Protein AF-A0A845YX43-F1 (afdb_monomer_lite)

Foldseek 3Di:
DLLDFFQVVLLVVLVVLLVVLCVQFVVLNVLSVLLSVLLSVQSVLLCVLQPDRGLVVLQVPAAEPVSLVLLQLSLCLCLLAPQWSSVQSLLVSCVRGDPVCNVVNLVSSLSSLLSSLSSNPGHHDNDPDHRPDDPVSVVSSCVSSVVRNVSSVVGPVCPDPVNNVSSVVSNVSSNVCNVPPSVPDNDDDDCPCVDPVNVVVVVVVVVVVVVVVVVVVVVVPD

pLDDT: mean 89.41, std 7.83, range [50.53, 97.44]

Secondary structure (DSSP, 8-state):
-TT--BHHHHHHHHHHHHHHHHHH-GGGHHHHHHHHHHHHHHHHHHHHHSS-SBHHHHTTSPEEHHHHHHHHHHHHHHHT-TTSHHHHHHHHHHHT--HHHHHHHHHHHHHHHHHHHHHHTS-EE--SS-----HHHHHHHHHHHHHHHHHHGGGGGG--HHHHHHHHHHHHHHHHHIIIIITT-------GGGSHHHHHHHHHHHHHHHHHHHHHHHHT--

Sequence (222 aa):
AVFEKDTKRMLAFHTISQLGFVLAAPVVAGFYALTHGLVKSALFLIAGVLPSRNFKELHHKPIDNQIWVALVIASFSISGFPLLSGFGAKVLTSKNLLPWQVIGMNIAAVGTAISFAKFIFLPHQKNEKKIKVKLGFWWAIAVLLGGLIVANAFYYEAYTLNNIIKPLVSIAIGWLAYLLIFQKLAIKFPRVVEEFDHLIGFMSFMLILLFWIVWTQSDFST

Radius of gyration: 19.46 Å; chains: 1; bounding box: 62×37×42 Å

Structure (mmCIF, N/CA/C/O backbone):
data_AF-A0A845YX43-F1
#
_entry.id   AF-A0A845YX43-F1
#
loop_
_atom_site.group_PDB
_atom_site.id
_atom_site.type_symbol
_atom_site.label_atom_id
_atom_site.label_alt_id
_atom_site.label_comp_id
_atom_site.label_asym_id
_atom_site.label_entity_id
_atom_site.label_seq_id
_atom_site.pdbx_PDB_ins_code
_atom_site.Cartn_x
_atom_site.Cartn_y
_atom_site.Cartn_z
_atom_site.occupancy
_atom_site.B_iso_or_equiv
_atom_site.auth_seq_id
_atom_site.auth_comp_id
_atom_site.auth_asym_id
_atom_site.auth_atom_id
_atom_site.pdbx_PDB_model_num
ATOM 1 N N . ALA A 1 1 ? 7.409 0.069 7.778 1.00 85.25 1 ALA A N 1
ATOM 2 C CA . ALA A 1 1 ? 5.947 -0.169 7.673 1.00 85.25 1 ALA A CA 1
ATOM 3 C C . ALA A 1 1 ? 5.473 -1.430 8.409 1.00 85.25 1 ALA A C 1
ATOM 5 O O . ALA A 1 1 ? 4.579 -1.324 9.237 1.00 85.25 1 ALA A O 1
ATOM 6 N N . VAL A 1 2 ? 6.059 -2.611 8.164 1.00 90.94 2 VAL A N 1
ATOM 7 C CA . VAL A 1 2 ? 5.597 -3.889 8.756 1.00 90.94 2 VAL A CA 1
ATOM 8 C C . VAL A 1 2 ? 5.526 -3.876 10.290 1.00 90.94 2 VAL A C 1
ATOM 10 O O . VAL A 1 2 ? 4.587 -4.417 10.861 1.00 90.94 2 VAL A O 1
ATOM 13 N N . PHE A 1 3 ? 6.447 -3.201 10.974 1.00 90.81 3 PHE A N 1
ATOM 14 C CA . PHE A 1 3 ? 6.447 -3.097 12.442 1.00 90.81 3 PHE A CA 1
ATOM 15 C C . PHE A 1 3 ? 5.658 -1.900 12.989 1.00 90.81 3 PHE A C 1
ATOM 17 O O . PHE A 1 3 ? 5.568 -1.709 14.199 1.00 90.81 3 PHE A O 1
ATOM 24 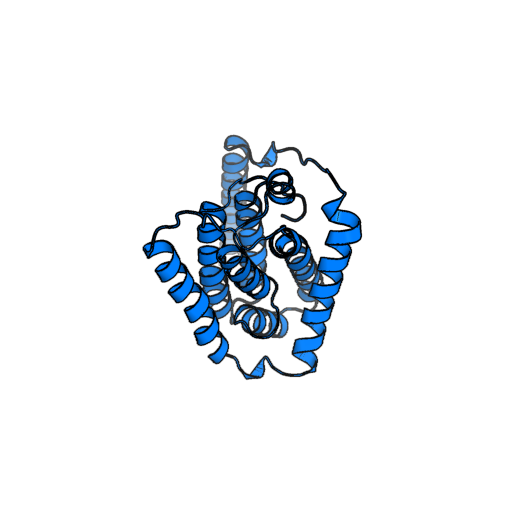N N . GLU A 1 4 ? 5.075 -1.088 12.107 1.00 92.19 4 GLU A N 1
ATOM 25 C CA . GLU A 1 4 ? 4.414 0.150 12.500 1.00 92.19 4 GLU A CA 1
ATOM 26 C C . GLU A 1 4 ? 3.078 -0.124 13.197 1.00 92.19 4 GLU A C 1
ATOM 28 O O . GLU A 1 4 ? 2.303 -0.977 12.755 1.00 92.19 4 GLU A O 1
ATOM 33 N N . LYS A 1 5 ? 2.810 0.587 14.295 1.00 91.31 5 LYS A N 1
ATOM 34 C CA . LYS A 1 5 ? 1.619 0.363 15.134 1.00 91.31 5 LYS A CA 1
ATOM 35 C C . LYS A 1 5 ? 0.549 1.434 14.926 1.00 91.31 5 LYS A C 1
ATOM 37 O O . LYS A 1 5 ? -0.614 1.167 15.217 1.00 91.31 5 LYS A O 1
ATOM 42 N N . ASP A 1 6 ? 0.917 2.600 14.393 1.00 94.38 6 ASP A N 1
ATOM 43 C CA . ASP A 1 6 ? -0.037 3.632 13.976 1.00 94.38 6 ASP A CA 1
ATOM 44 C C . ASP A 1 6 ? -0.474 3.416 12.517 1.00 94.38 6 ASP A C 1
ATOM 46 O O . ASP A 1 6 ? 0.349 3.296 11.610 1.00 94.38 6 ASP A O 1
ATOM 50 N N . THR A 1 7 ? -1.782 3.383 12.288 1.00 95.56 7 THR A N 1
ATOM 51 C CA . THR A 1 7 ? -2.423 3.199 10.978 1.00 95.56 7 THR A CA 1
ATOM 52 C C . THR A 1 7 ? -1.950 4.221 9.947 1.00 95.56 7 THR A C 1
ATOM 54 O O . THR A 1 7 ? -1.463 3.843 8.883 1.00 95.56 7 THR A O 1
ATOM 57 N N . LYS A 1 8 ? -2.030 5.520 10.253 1.00 94.94 8 LYS A N 1
ATOM 58 C CA . LYS A 1 8 ? -1.652 6.599 9.329 1.00 94.94 8 LYS A CA 1
ATOM 59 C C . LYS A 1 8 ? -0.143 6.643 9.108 1.00 94.94 8 LYS A C 1
ATOM 61 O O . LYS A 1 8 ? 0.296 6.898 7.990 1.00 94.94 8 LYS A O 1
ATOM 66 N N . ARG A 1 9 ? 0.657 6.343 10.133 1.00 93.12 9 ARG A N 1
ATOM 67 C CA . ARG A 1 9 ? 2.118 6.268 10.008 1.00 93.12 9 ARG A CA 1
ATOM 68 C C . ARG A 1 9 ? 2.543 5.082 9.148 1.00 93.12 9 ARG A C 1
ATOM 70 O O . ARG A 1 9 ? 3.398 5.225 8.279 1.00 93.12 9 ARG A O 1
ATOM 77 N N . MET A 1 10 ? 1.886 3.932 9.304 1.00 95.12 10 MET A N 1
ATOM 78 C CA . MET A 1 10 ? 2.097 2.777 8.431 1.00 95.12 10 MET A CA 1
ATOM 79 C C . MET A 1 10 ? 1.773 3.130 6.976 1.00 95.12 10 MET A C 1
ATOM 81 O O . MET A 1 10 ? 2.536 2.779 6.074 1.00 95.12 10 MET A O 1
ATOM 85 N N . LEU A 1 11 ? 0.665 3.845 6.748 1.00 94.81 11 LEU A N 1
ATOM 86 C CA . LEU A 1 11 ? 0.298 4.334 5.424 1.00 94.81 11 LEU A CA 1
ATOM 87 C C . LEU A 1 11 ? 1.346 5.306 4.867 1.00 94.81 11 LEU A C 1
ATOM 89 O O . LEU A 1 11 ? 1.723 5.145 3.709 1.00 94.81 11 LEU A O 1
ATOM 93 N N . ALA A 1 12 ? 1.860 6.245 5.660 1.00 92.31 12 ALA A N 1
ATOM 94 C CA . ALA A 1 12 ? 2.905 7.171 5.224 1.00 92.31 12 ALA A CA 1
ATOM 95 C C . ALA A 1 12 ? 4.194 6.435 4.820 1.00 92.31 12 ALA A C 1
ATOM 97 O O . ALA A 1 12 ? 4.696 6.635 3.717 1.00 92.31 12 ALA A O 1
ATOM 98 N N . PHE A 1 13 ? 4.667 5.489 5.640 1.00 91.56 13 PHE A N 1
ATOM 99 C CA . PHE A 1 13 ? 5.839 4.674 5.300 1.00 91.56 13 PHE A CA 1
ATOM 100 C C . PHE A 1 13 ? 5.649 3.849 4.031 1.00 91.56 13 PHE A C 1
ATOM 102 O O . PHE A 1 13 ? 6.599 3.636 3.280 1.00 91.56 13 PHE A O 1
ATOM 109 N N . HIS A 1 14 ? 4.429 3.377 3.770 1.00 91.19 14 HIS A N 1
ATOM 110 C CA . HIS A 1 14 ? 4.163 2.662 2.527 1.00 91.19 14 HIS A CA 1
ATOM 111 C C . HIS A 1 14 ? 4.311 3.553 1.301 1.00 91.19 14 HIS A C 1
ATOM 113 O O . HIS A 1 14 ? 4.733 3.049 0.276 1.00 91.19 14 HIS A O 1
ATOM 119 N N . THR A 1 15 ? 4.040 4.854 1.385 1.00 88.62 15 THR A N 1
ATOM 120 C CA . THR A 1 15 ? 4.256 5.761 0.247 1.00 88.62 15 THR A CA 1
ATOM 121 C C . THR A 1 15 ? 5.717 5.761 -0.215 1.00 88.62 15 THR A C 1
ATOM 123 O O . THR A 1 15 ? 5.964 5.746 -1.416 1.00 88.62 15 THR A O 1
ATOM 126 N N . ILE A 1 16 ? 6.682 5.663 0.708 1.00 88.44 16 ILE A N 1
ATOM 127 C CA . ILE A 1 16 ? 8.117 5.581 0.374 1.00 88.44 16 ILE A CA 1
ATOM 128 C C . ILE A 1 16 ? 8.410 4.323 -0.457 1.00 88.44 16 ILE A C 1
ATOM 130 O O . ILE A 1 16 ? 9.042 4.401 -1.507 1.00 88.44 16 ILE A O 1
ATOM 134 N N . SER A 1 17 ? 7.888 3.164 -0.041 1.00 88.88 17 SER A N 1
ATOM 135 C CA . SER A 1 17 ? 8.051 1.918 -0.804 1.00 88.88 17 SER A CA 1
ATOM 136 C C . SER A 1 17 ? 7.436 2.009 -2.202 1.00 88.88 17 SER A C 1
ATOM 138 O O . SER A 1 17 ? 7.968 1.421 -3.136 1.00 88.88 17 SER A O 1
ATOM 140 N N . GLN A 1 18 ? 6.320 2.723 -2.343 1.00 91.06 18 GLN A N 1
ATOM 141 C CA . GLN A 1 18 ? 5.565 2.845 -3.592 1.00 91.06 18 GLN A CA 1
ATOM 142 C C . GLN A 1 18 ? 6.247 3.809 -4.572 1.00 91.06 18 GLN A C 1
ATOM 144 O O . GLN A 1 18 ? 6.267 3.542 -5.769 1.00 91.06 18 GLN A O 1
ATOM 149 N N . LEU A 1 19 ? 6.902 4.859 -4.064 1.00 91.38 19 LEU A N 1
ATOM 150 C CA . LEU A 1 19 ? 7.825 5.674 -4.857 1.00 91.38 19 LEU A CA 1
ATOM 151 C C . LEU A 1 19 ? 9.000 4.842 -5.387 1.00 91.38 19 LEU A C 1
ATOM 153 O O . LEU A 1 19 ? 9.405 5.038 -6.525 1.00 91.38 19 LEU A O 1
ATOM 157 N N . GLY A 1 20 ? 9.483 3.855 -4.625 1.00 91.31 20 GLY A N 1
ATOM 158 C CA . GLY A 1 20 ? 10.481 2.897 -5.112 1.00 91.31 20 GLY A CA 1
ATOM 159 C C . GLY A 1 20 ? 10.045 2.163 -6.388 1.00 91.31 20 GLY A C 1
ATOM 160 O O . GLY A 1 20 ? 10.827 2.069 -7.330 1.00 91.31 20 GLY A O 1
ATOM 161 N N . PHE A 1 21 ? 8.788 1.711 -6.466 1.00 90.88 21 PHE A N 1
ATOM 162 C CA . PHE A 1 21 ? 8.242 1.078 -7.678 1.00 90.88 21 PHE A CA 1
ATOM 163 C C . PHE A 1 21 ? 8.144 2.053 -8.861 1.00 90.88 21 PHE A C 1
ATOM 165 O O . PHE A 1 21 ? 8.448 1.673 -9.990 1.00 90.88 21 PHE A O 1
ATOM 172 N N . VAL A 1 22 ? 7.759 3.308 -8.604 1.00 93.12 22 VAL A N 1
ATOM 173 C CA . VAL A 1 22 ? 7.707 4.376 -9.620 1.00 93.12 22 VAL A CA 1
ATOM 174 C C . VAL A 1 22 ? 9.101 4.660 -10.185 1.00 93.12 22 VAL A C 1
ATOM 176 O O . VAL A 1 22 ? 9.269 4.707 -11.400 1.00 93.12 22 VAL A O 1
ATOM 179 N N . LEU A 1 23 ? 10.105 4.796 -9.316 1.00 92.69 23 LEU A N 1
ATOM 180 C CA . LEU A 1 23 ? 11.487 5.065 -9.719 1.00 92.69 23 LEU A CA 1
ATOM 181 C C . LEU A 1 23 ? 12.129 3.883 -1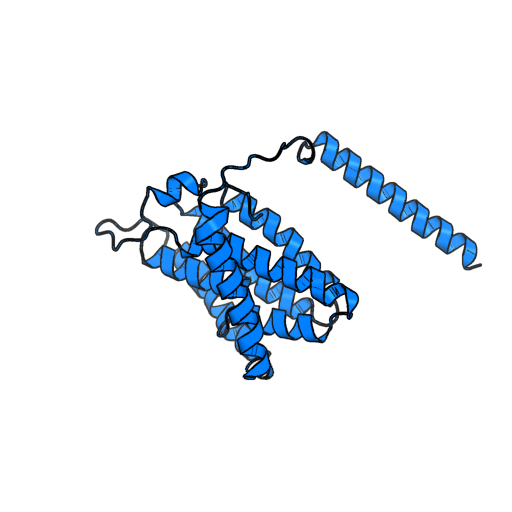0.453 1.00 92.69 23 LEU A C 1
ATOM 183 O O . LEU A 1 23 ? 12.970 4.088 -11.322 1.00 92.69 23 LEU A O 1
ATOM 187 N N . ALA A 1 24 ? 11.741 2.651 -10.122 1.00 92.38 24 ALA A N 1
ATOM 188 C CA . ALA A 1 24 ? 12.305 1.460 -10.747 1.00 92.38 24 ALA A CA 1
ATOM 189 C C . ALA A 1 24 ? 11.774 1.186 -12.158 1.00 92.38 24 ALA A C 1
ATOM 191 O O . ALA A 1 24 ? 12.474 0.553 -12.942 1.00 92.38 24 ALA A O 1
ATOM 192 N N . ALA A 1 25 ? 10.576 1.673 -12.497 1.00 93.12 25 ALA A N 1
ATOM 193 C CA . ALA A 1 25 ? 10.030 1.579 -13.849 1.00 93.12 25 ALA A CA 1
ATOM 194 C C . ALA A 1 25 ? 9.389 2.909 -14.301 1.00 93.12 25 ALA A C 1
ATOM 196 O O . ALA A 1 25 ? 8.159 2.995 -14.412 1.00 93.12 25 ALA A O 1
ATOM 197 N N . PRO A 1 26 ? 10.198 3.945 -14.607 1.00 92.81 26 PRO A N 1
ATOM 198 C CA . PRO A 1 26 ? 9.699 5.285 -14.929 1.00 92.81 26 PRO A CA 1
ATOM 199 C C . PRO A 1 26 ? 8.740 5.324 -16.125 1.00 92.81 26 PRO A C 1
ATOM 201 O O . PRO A 1 26 ? 7.778 6.086 -16.119 1.00 92.81 26 PRO A O 1
ATOM 204 N N . VAL A 1 27 ? 8.949 4.453 -17.119 1.00 91.62 27 VAL A N 1
ATOM 205 C CA . VAL A 1 27 ? 8.129 4.364 -18.345 1.00 91.62 27 VAL A CA 1
ATOM 206 C C . VAL A 1 27 ? 6.645 4.137 -18.033 1.00 91.62 27 VAL A C 1
ATOM 208 O O . VAL A 1 27 ? 5.771 4.606 -18.754 1.00 91.62 27 VAL A O 1
ATOM 211 N N . VAL A 1 28 ? 6.349 3.445 -16.932 1.00 91.00 28 VAL A N 1
ATOM 212 C CA . VAL A 1 28 ? 4.983 3.065 -16.533 1.00 91.00 28 VAL A CA 1
ATOM 213 C C . VAL A 1 28 ? 4.559 3.732 -15.221 1.00 91.00 28 VAL A C 1
ATOM 215 O O . VAL A 1 28 ? 3.501 3.429 -14.660 1.00 91.00 28 VAL A O 1
ATOM 218 N N . ALA A 1 29 ? 5.365 4.687 -14.744 1.00 92.00 29 ALA A N 1
ATOM 219 C CA . ALA A 1 29 ? 5.171 5.383 -13.482 1.00 92.00 29 ALA A CA 1
ATOM 220 C C . ALA A 1 29 ? 3.857 6.161 -13.416 1.00 92.00 29 ALA A C 1
ATOM 222 O O . ALA A 1 29 ? 3.268 6.233 -12.344 1.00 92.00 29 ALA A O 1
ATOM 223 N N . GLY A 1 30 ? 3.371 6.715 -14.532 1.00 92.44 30 GLY A N 1
ATOM 224 C CA . GLY A 1 30 ? 2.125 7.490 -14.554 1.00 92.44 30 GLY A CA 1
ATOM 225 C C . GLY A 1 30 ? 0.915 6.665 -14.108 1.00 92.44 30 GLY A C 1
ATOM 226 O O . GLY A 1 30 ? 0.176 7.068 -13.208 1.00 92.44 30 GLY A O 1
ATOM 227 N N . PHE A 1 31 ? 0.756 5.462 -14.669 1.00 91.25 31 PHE A N 1
ATOM 228 C CA . PHE A 1 31 ? -0.322 4.552 -14.280 1.00 91.25 31 PHE A CA 1
ATOM 229 C C . PHE A 1 31 ? -0.153 4.059 -12.835 1.00 91.25 31 PHE A C 1
ATOM 231 O O . PHE A 1 31 ? -1.114 4.021 -12.061 1.00 91.25 31 PHE A O 1
ATOM 238 N N . TYR A 1 32 ? 1.082 3.754 -12.427 1.00 92.38 32 TYR A N 1
ATOM 239 C CA . TYR A 1 32 ? 1.375 3.373 -11.046 1.00 92.38 32 TYR A CA 1
ATOM 240 C C . TYR A 1 32 ? 1.037 4.491 -10.050 1.00 92.38 32 TYR A C 1
ATOM 242 O O . TYR A 1 32 ? 0.375 4.247 -9.044 1.00 92.38 32 TYR A O 1
ATOM 250 N N . ALA A 1 33 ? 1.437 5.730 -10.336 1.00 93.50 33 ALA A N 1
ATOM 251 C CA . ALA A 1 33 ? 1.197 6.890 -9.487 1.00 93.50 33 ALA A CA 1
ATOM 252 C C . ALA A 1 33 ? -0.299 7.207 -9.360 1.00 93.50 33 ALA A C 1
ATOM 254 O O . ALA A 1 33 ? -0.764 7.467 -8.249 1.00 93.50 33 ALA A O 1
ATOM 255 N N . LEU A 1 34 ? -1.062 7.118 -10.457 1.00 93.25 34 LEU A N 1
ATOM 256 C CA . LEU A 1 34 ? -2.515 7.301 -10.451 1.00 93.25 34 LEU A CA 1
ATOM 257 C C . LEU A 1 34 ? -3.203 6.270 -9.548 1.00 93.25 34 LEU A C 1
ATOM 259 O O . LEU A 1 34 ? -3.933 6.628 -8.623 1.00 93.25 34 LEU A O 1
ATOM 263 N N . THR A 1 35 ? -2.952 4.984 -9.801 1.00 92.81 35 THR A N 1
ATOM 264 C CA . THR A 1 35 ? -3.576 3.888 -9.045 1.00 92.81 35 THR A CA 1
ATOM 265 C C . THR A 1 35 ? -3.188 3.950 -7.570 1.00 92.81 35 THR A C 1
ATOM 267 O O . THR A 1 35 ? -4.054 3.900 -6.696 1.00 92.81 35 THR A O 1
ATOM 270 N N . HIS A 1 36 ? -1.908 4.171 -7.274 1.00 93.00 36 HIS A N 1
ATOM 271 C CA . HIS A 1 36 ? -1.420 4.370 -5.917 1.00 93.00 36 HIS A CA 1
ATOM 272 C C . HIS A 1 36 ? -2.073 5.582 -5.232 1.00 93.00 36 HIS A C 1
ATOM 274 O O . HIS A 1 36 ? -2.509 5.464 -4.086 1.00 93.00 36 HIS A O 1
ATOM 280 N N . GLY A 1 37 ? -2.179 6.726 -5.914 1.00 94.88 37 GLY A N 1
ATOM 281 C CA . GLY A 1 37 ? -2.789 7.949 -5.386 1.00 94.88 37 GLY A CA 1
ATOM 282 C C . GLY A 1 37 ? -4.261 7.764 -5.012 1.00 94.88 37 GLY A C 1
ATOM 283 O O . GLY A 1 37 ? -4.670 8.146 -3.911 1.00 94.88 37 GLY A O 1
ATOM 284 N N . LEU A 1 38 ? -5.035 7.099 -5.876 1.00 95.81 38 LEU A N 1
ATOM 285 C CA . LEU A 1 38 ? -6.434 6.744 -5.616 1.00 95.81 38 LEU A CA 1
ATOM 286 C C . LEU A 1 38 ? -6.564 5.832 -4.386 1.00 95.81 38 LEU A C 1
ATOM 288 O O . LEU A 1 38 ? -7.318 6.141 -3.458 1.00 95.81 38 LEU A O 1
ATOM 292 N N . VAL A 1 39 ? -5.782 4.745 -4.330 1.00 95.56 39 VAL A N 1
ATOM 293 C CA . VAL A 1 39 ? -5.820 3.805 -3.197 1.00 95.56 39 VAL A CA 1
ATOM 294 C C . VAL A 1 39 ? -5.392 4.477 -1.895 1.00 95.56 39 VAL A C 1
ATOM 296 O O . VAL A 1 39 ? -6.043 4.305 -0.864 1.00 95.56 39 VAL A O 1
ATOM 299 N N . LYS A 1 40 ? -4.306 5.255 -1.910 1.00 95.25 40 LYS A N 1
ATOM 300 C CA . LYS A 1 40 ? -3.811 5.942 -0.713 1.00 95.25 40 LYS A CA 1
ATOM 301 C C . LYS A 1 40 ? -4.805 6.939 -0.170 1.00 95.25 40 LYS A C 1
ATOM 303 O O . LYS A 1 40 ? -5.016 6.956 1.040 1.00 95.25 40 LYS A O 1
ATOM 308 N N . SER A 1 41 ? -5.419 7.727 -1.043 1.00 96.75 41 SER A N 1
ATOM 309 C CA . SER A 1 41 ? -6.445 8.684 -0.641 1.00 96.75 41 SER A CA 1
ATOM 310 C C . SER A 1 41 ? -7.606 7.962 0.043 1.00 96.75 41 SER A C 1
ATOM 312 O O . SER A 1 41 ? -8.009 8.358 1.135 1.00 96.75 41 SER A O 1
ATOM 314 N N . ALA A 1 42 ? -8.062 6.834 -0.517 1.00 97.31 42 ALA A N 1
ATOM 315 C CA . ALA A 1 42 ? -9.115 6.024 0.094 1.00 97.31 42 ALA A CA 1
ATOM 316 C C . ALA A 1 42 ? -8.691 5.481 1.470 1.00 97.31 42 ALA A C 1
ATOM 318 O O . ALA A 1 42 ? -9.414 5.641 2.451 1.00 97.31 42 ALA A O 1
ATOM 319 N N . LEU A 1 43 ? -7.489 4.906 1.575 1.00 97.06 43 LEU A N 1
ATOM 320 C CA . LEU A 1 43 ? -6.960 4.362 2.829 1.00 97.06 43 LEU A CA 1
ATOM 321 C C . LEU A 1 43 ? -6.799 5.429 3.919 1.00 97.06 43 LEU A C 1
ATOM 323 O O . LEU A 1 43 ? -7.130 5.165 5.072 1.00 97.06 43 LEU A O 1
ATOM 327 N N . PHE A 1 44 ? -6.304 6.626 3.585 1.00 97.44 44 PHE A N 1
ATOM 328 C CA . PHE A 1 44 ? -6.152 7.716 4.553 1.00 97.44 44 PHE A CA 1
ATOM 329 C C . PHE A 1 44 ? -7.498 8.283 5.009 1.00 97.44 44 PHE A C 1
ATOM 331 O O . PHE A 1 44 ? -7.647 8.577 6.198 1.00 97.44 44 PHE A O 1
ATOM 338 N N . LEU A 1 45 ? -8.478 8.391 4.104 1.00 96.88 45 LEU A N 1
ATOM 339 C CA . LEU A 1 45 ? -9.844 8.777 4.461 1.00 96.88 45 LEU A CA 1
ATOM 340 C C . LEU A 1 45 ? -10.466 7.755 5.414 1.00 96.88 45 LEU A C 1
ATOM 342 O O . LEU A 1 45 ? -10.968 8.134 6.471 1.00 96.88 45 LEU A O 1
ATOM 346 N N . ILE A 1 46 ? -10.376 6.461 5.088 1.00 96.38 46 ILE A N 1
ATOM 347 C CA . ILE A 1 46 ? -10.908 5.385 5.933 1.00 96.38 46 ILE A CA 1
ATOM 348 C C . ILE A 1 46 ? -10.194 5.355 7.290 1.00 96.38 46 ILE A C 1
ATOM 350 O O . ILE A 1 46 ? -10.849 5.328 8.328 1.00 96.38 46 ILE A O 1
ATOM 354 N N . ALA A 1 47 ? -8.862 5.454 7.315 1.00 95.81 47 ALA A N 1
ATOM 355 C CA . ALA A 1 47 ? -8.090 5.528 8.557 1.00 95.81 47 ALA A CA 1
ATOM 356 C C . ALA A 1 47 ? -8.448 6.753 9.419 1.00 95.81 47 ALA A C 1
ATOM 358 O O . ALA A 1 47 ? -8.206 6.753 10.624 1.00 95.81 47 ALA A O 1
ATOM 359 N N . GLY A 1 48 ? -9.014 7.807 8.822 1.00 94.38 48 GLY A N 1
ATOM 360 C CA . GLY A 1 48 ? -9.513 8.986 9.525 1.00 94.38 48 GLY A CA 1
ATOM 361 C C . GLY A 1 48 ? -10.810 8.762 10.305 1.00 94.38 48 GLY A C 1
ATOM 362 O O . GLY A 1 48 ? -11.058 9.509 11.247 1.00 94.38 48 GLY A O 1
ATOM 363 N N . VAL A 1 49 ? -11.605 7.749 9.946 1.00 93.81 49 VAL A N 1
ATOM 364 C CA . VAL A 1 49 ? -12.888 7.428 10.601 1.00 93.81 49 VAL A CA 1
ATOM 365 C C . VAL A 1 49 ? -12.818 6.188 11.499 1.00 93.81 49 VAL A C 1
ATOM 367 O O . VAL A 1 49 ? -13.809 5.832 12.135 1.00 93.81 49 VAL A O 1
ATOM 370 N N . LEU A 1 50 ? -11.657 5.525 11.569 1.00 93.94 50 LEU A N 1
ATOM 371 C CA . LEU A 1 50 ? -11.426 4.412 12.488 1.00 93.94 50 LEU A CA 1
ATOM 372 C C . LEU A 1 50 ? -11.470 4.886 13.954 1.00 93.94 50 LEU A C 1
ATOM 374 O O . LEU A 1 50 ? -11.029 5.995 14.258 1.00 93.94 50 LEU A O 1
ATOM 378 N N . PRO A 1 51 ? -11.930 4.037 14.893 1.00 92.00 51 PRO A N 1
ATOM 379 C CA . PRO A 1 51 ? -12.089 4.415 16.301 1.00 92.00 51 PRO A CA 1
ATOM 380 C C . PRO A 1 51 ? -10.760 4.607 17.050 1.00 92.00 51 PRO A C 1
ATOM 382 O O . PRO A 1 51 ? -10.752 5.102 18.174 1.00 92.00 51 PRO A O 1
ATOM 385 N N . SER A 1 52 ? -9.641 4.181 16.464 1.00 93.88 52 SER A N 1
ATOM 386 C CA . SER A 1 52 ? -8.295 4.420 16.977 1.00 93.88 52 SER A CA 1
ATOM 387 C C . SER A 1 52 ? -7.297 4.451 15.827 1.00 93.88 52 SER A C 1
ATOM 389 O O . SER A 1 52 ? -7.510 3.841 14.777 1.00 93.88 52 SER A O 1
ATOM 391 N N . ARG A 1 53 ? -6.171 5.135 16.040 1.00 93.81 53 ARG A N 1
ATOM 392 C CA . ARG A 1 53 ? -5.023 5.062 15.134 1.00 93.81 53 ARG A CA 1
ATOM 393 C C . ARG A 1 53 ? -4.115 3.876 15.446 1.00 93.81 53 ARG A C 1
ATOM 395 O O . ARG A 1 53 ? -3.302 3.531 14.600 1.00 93.81 53 ARG A O 1
ATOM 402 N N . ASN A 1 54 ? -4.240 3.255 16.615 1.00 94.50 54 ASN A N 1
ATOM 403 C CA . ASN A 1 54 ? -3.374 2.178 17.076 1.00 94.50 54 ASN A CA 1
ATOM 404 C C . ASN A 1 54 ? -3.945 0.808 16.685 1.00 94.50 54 ASN A C 1
ATOM 406 O O . ASN A 1 54 ? -5.019 0.425 17.149 1.00 94.50 54 ASN A O 1
ATOM 410 N N . PHE A 1 55 ? -3.202 0.029 15.895 1.00 93.00 55 PHE A N 1
ATOM 411 C CA . PHE A 1 55 ? -3.621 -1.316 15.480 1.00 93.00 55 PHE A CA 1
ATOM 412 C C . PHE A 1 55 ? -3.947 -2.237 16.662 1.00 93.00 55 PHE A C 1
ATOM 414 O O . PHE A 1 55 ? -4.896 -3.012 16.585 1.00 93.00 55 PHE A O 1
ATOM 421 N N . LYS A 1 56 ? -3.217 -2.131 17.782 1.00 91.38 56 LYS A N 1
ATOM 422 C CA . LYS A 1 56 ? -3.483 -2.957 18.968 1.00 91.38 56 LYS A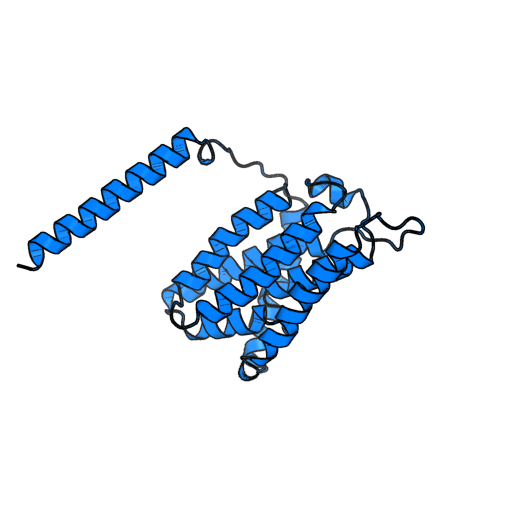 CA 1
ATOM 423 C C . LYS A 1 56 ? -4.868 -2.671 19.550 1.00 91.38 56 LYS A C 1
ATOM 425 O O . LYS A 1 56 ? -5.560 -3.597 19.952 1.00 91.38 56 LYS A O 1
ATOM 430 N N . GLU A 1 57 ? -5.282 -1.409 19.581 1.00 93.06 57 GLU A N 1
ATOM 431 C CA . GLU A 1 57 ? -6.617 -1.027 20.052 1.00 93.06 57 GLU A CA 1
ATOM 432 C C . GLU A 1 57 ? -7.703 -1.440 19.059 1.00 93.06 57 GLU A C 1
ATOM 434 O O . GLU A 1 57 ? -8.758 -1.912 19.475 1.00 93.06 57 GLU A O 1
ATOM 439 N N . LEU A 1 58 ? -7.431 -1.323 17.755 1.00 92.81 58 LEU A N 1
ATOM 440 C CA . LEU A 1 58 ? -8.355 -1.750 16.700 1.00 92.81 58 LEU A CA 1
ATOM 441 C C . LEU A 1 58 ? -8.635 -3.259 16.733 1.00 92.81 58 LEU A C 1
ATOM 443 O O . LEU A 1 58 ? -9.754 -3.667 16.455 1.00 92.81 58 LEU A O 1
ATOM 447 N N . HIS A 1 59 ? -7.676 -4.091 17.150 1.00 91.00 59 HIS A N 1
ATOM 448 C CA . HIS A 1 59 ? -7.919 -5.528 17.345 1.00 91.00 59 HIS A CA 1
ATOM 449 C C . HIS A 1 59 ? -8.900 -5.853 18.483 1.00 91.00 59 HIS A C 1
ATOM 451 O O . HIS A 1 59 ? -9.435 -6.954 18.511 1.00 91.00 59 HIS A O 1
ATOM 457 N N . HIS A 1 60 ? -9.155 -4.918 19.402 1.00 90.31 60 HIS A N 1
ATOM 458 C CA . HIS A 1 60 ? -10.103 -5.104 20.508 1.00 90.31 60 HIS A CA 1
ATOM 459 C C . HIS A 1 60 ? -11.420 -4.345 20.286 1.00 90.31 60 HIS A C 1
ATOM 461 O O . HIS A 1 60 ? -12.317 -4.413 21.123 1.00 90.31 60 HIS A O 1
ATOM 467 N N . LYS A 1 61 ? -11.541 -3.597 19.182 1.00 89.06 61 LYS A N 1
ATOM 468 C CA . LYS A 1 61 ? -12.707 -2.766 18.867 1.00 89.06 61 LYS A CA 1
ATOM 469 C C . LYS A 1 61 ? -13.213 -3.102 17.465 1.00 89.06 61 LYS A C 1
ATOM 471 O O . LYS A 1 61 ? -12.620 -2.628 16.495 1.00 89.06 61 LYS A O 1
ATOM 476 N N . PRO A 1 62 ? -14.296 -3.885 17.337 1.00 88.94 62 PRO A N 1
ATOM 477 C CA . PRO A 1 62 ? -14.823 -4.247 16.033 1.00 88.94 62 PRO A CA 1
ATOM 478 C C . PRO A 1 62 ? -15.296 -3.007 15.271 1.00 88.94 62 PRO A C 1
ATOM 480 O O . PRO A 1 62 ? -15.971 -2.133 15.823 1.00 88.94 62 PRO A O 1
ATOM 483 N N . ILE A 1 63 ? -14.934 -2.928 13.993 1.00 92.56 63 ILE A N 1
ATOM 484 C CA . ILE A 1 63 ? -15.317 -1.817 13.119 1.00 92.56 63 ILE A CA 1
ATOM 485 C C . ILE A 1 63 ? -16.617 -2.117 12.366 1.00 92.56 63 ILE A C 1
ATOM 487 O O . ILE A 1 63 ? -17.022 -3.270 12.217 1.00 92.56 63 ILE A O 1
ATOM 491 N N . ASP A 1 64 ? -17.288 -1.065 11.895 1.00 92.31 64 ASP A N 1
ATOM 492 C CA . ASP A 1 64 ? -18.494 -1.215 11.082 1.00 92.31 64 ASP A CA 1
ATOM 493 C C . ASP A 1 64 ? -18.190 -1.957 9.772 1.00 92.31 64 ASP A C 1
ATOM 495 O O . ASP A 1 64 ? -17.214 -1.651 9.079 1.00 92.31 64 ASP A O 1
ATOM 499 N N . ASN A 1 65 ? -19.052 -2.912 9.421 1.00 92.50 65 ASN A N 1
ATOM 500 C CA . ASN A 1 65 ? -18.857 -3.771 8.258 1.00 92.50 65 ASN A CA 1
ATOM 501 C C . ASN A 1 65 ? -18.732 -2.993 6.935 1.00 92.50 65 ASN A C 1
ATOM 503 O O . ASN A 1 65 ? -17.962 -3.393 6.069 1.00 92.50 65 ASN A O 1
ATOM 507 N N . GLN A 1 66 ? -19.445 -1.875 6.763 1.00 92.75 66 GLN A N 1
ATOM 508 C CA . GLN A 1 66 ? -19.365 -1.084 5.529 1.00 92.75 66 GLN A CA 1
ATOM 509 C C . GLN A 1 66 ? -17.985 -0.423 5.389 1.00 92.75 66 GLN A C 1
ATOM 511 O O . GLN A 1 66 ? -17.407 -0.399 4.302 1.00 92.75 66 GLN A O 1
ATOM 516 N N . ILE A 1 67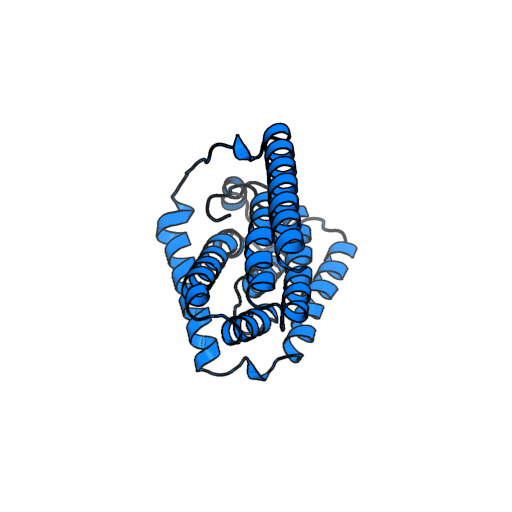 ? -17.437 0.076 6.502 1.00 94.50 67 ILE A N 1
ATOM 517 C CA . ILE A 1 67 ? -16.091 0.662 6.549 1.00 94.50 67 ILE A CA 1
ATOM 518 C C . ILE A 1 67 ? -15.035 -0.424 6.324 1.00 94.50 67 ILE A C 1
ATOM 520 O O . ILE A 1 67 ? -14.093 -0.206 5.564 1.00 94.50 67 ILE A O 1
ATOM 524 N N . TRP A 1 68 ? -15.207 -1.597 6.943 1.00 95.81 68 TRP A N 1
ATOM 525 C CA . TRP A 1 68 ? -14.308 -2.736 6.758 1.00 95.81 68 TRP A CA 1
ATOM 526 C C . TRP A 1 68 ? -14.250 -3.193 5.297 1.00 95.81 68 TRP A C 1
ATOM 528 O O . TRP A 1 68 ? -13.159 -3.343 4.758 1.00 95.81 68 TRP A O 1
ATOM 538 N N . VAL A 1 69 ? -15.393 -3.324 4.615 1.00 95.19 69 VAL A N 1
ATOM 539 C CA . VAL A 1 69 ? -15.422 -3.706 3.192 1.00 95.19 69 VAL A CA 1
ATOM 540 C C . VAL A 1 69 ? -14.652 -2.698 2.334 1.00 95.19 69 VAL A C 1
ATOM 542 O O . VAL A 1 69 ? -13.792 -3.095 1.547 1.00 95.19 69 VAL A O 1
ATOM 545 N N . ALA A 1 70 ? -14.894 -1.395 2.510 1.00 95.69 70 ALA A N 1
ATOM 546 C CA . ALA A 1 70 ? -14.156 -0.362 1.777 1.00 95.69 70 ALA A CA 1
ATOM 547 C C . ALA A 1 70 ? -12.643 -0.418 2.065 1.00 95.69 70 ALA A C 1
ATOM 549 O O . ALA A 1 70 ? -11.821 -0.268 1.156 1.00 95.69 70 ALA A O 1
ATOM 550 N N . LEU A 1 71 ? -12.273 -0.679 3.323 1.00 96.56 71 LEU A N 1
ATOM 551 C CA . LEU A 1 71 ? -10.886 -0.820 3.760 1.00 96.56 71 LEU A CA 1
ATOM 552 C C . LEU A 1 71 ? -10.202 -2.027 3.115 1.00 96.56 71 LEU A C 1
ATOM 554 O O . LEU A 1 71 ? -9.057 -1.912 2.674 1.00 96.56 71 LEU A O 1
ATOM 558 N N . VAL A 1 72 ? -10.891 -3.165 3.044 1.00 95.94 72 VAL A N 1
ATOM 559 C CA . VAL A 1 72 ? -10.391 -4.399 2.428 1.00 95.94 72 VAL A CA 1
ATOM 560 C C . VAL A 1 72 ? -10.198 -4.212 0.930 1.00 95.94 72 VAL A C 1
ATOM 562 O O . VAL A 1 72 ? -9.126 -4.538 0.431 1.00 95.94 72 VAL A O 1
ATOM 565 N N . ILE A 1 73 ? -11.163 -3.613 0.224 1.00 95.12 73 ILE A N 1
ATOM 566 C CA . ILE A 1 73 ? -11.038 -3.328 -1.216 1.00 95.12 73 ILE A CA 1
ATOM 567 C C . ILE A 1 73 ? -9.807 -2.451 -1.479 1.00 95.12 73 ILE A C 1
ATOM 569 O O . ILE A 1 73 ? -8.965 -2.782 -2.315 1.00 95.12 73 ILE A O 1
ATOM 573 N N . ALA A 1 74 ? -9.648 -1.360 -0.726 1.00 95.62 74 ALA A N 1
ATOM 574 C CA . ALA A 1 74 ? -8.483 -0.493 -0.865 1.00 95.62 74 ALA A CA 1
ATOM 575 C C . ALA A 1 74 ? -7.170 -1.234 -0.532 1.00 95.62 74 ALA A C 1
ATOM 577 O O . ALA A 1 74 ? -6.180 -1.104 -1.254 1.00 95.62 74 ALA A O 1
ATOM 578 N N . SER A 1 75 ? -7.168 -2.056 0.522 1.00 95.38 75 SER A N 1
ATOM 579 C CA . SER A 1 75 ? -6.008 -2.854 0.946 1.00 95.38 75 SER A CA 1
ATOM 580 C C . SER A 1 75 ? -5.608 -3.903 -0.099 1.00 95.38 75 SER A C 1
ATOM 582 O O . SER A 1 75 ? -4.427 -4.058 -0.397 1.00 95.38 75 SER A O 1
ATOM 584 N N . PHE A 1 76 ? -6.576 -4.575 -0.720 1.00 93.56 76 PHE A N 1
ATOM 585 C CA . PHE A 1 76 ? -6.340 -5.510 -1.818 1.00 93.56 76 PHE A CA 1
ATOM 586 C C . PHE A 1 76 ? -5.749 -4.818 -3.045 1.00 93.56 76 PHE A C 1
ATOM 588 O O . PHE A 1 76 ? -4.794 -5.338 -3.626 1.00 93.56 76 PHE A O 1
ATOM 595 N N . SER A 1 77 ? -6.228 -3.619 -3.390 1.00 92.81 77 SER A N 1
ATOM 596 C CA . SER A 1 77 ? -5.683 -2.862 -4.521 1.00 92.81 77 SER A CA 1
ATOM 597 C C . SER A 1 77 ? -4.190 -2.564 -4.342 1.00 92.81 77 SER A C 1
ATOM 599 O 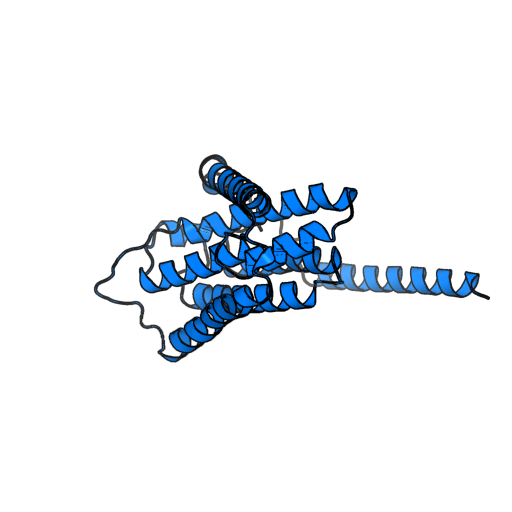O . SER A 1 77 ? -3.383 -2.906 -5.203 1.00 92.81 77 SER A O 1
ATOM 601 N N . ILE A 1 78 ? -3.776 -2.018 -3.190 1.00 91.88 78 ILE A N 1
ATOM 602 C CA . ILE A 1 78 ? -2.353 -1.713 -2.934 1.00 91.88 78 ILE A CA 1
ATOM 603 C C . ILE A 1 78 ? -1.490 -2.966 -2.755 1.00 91.88 78 ILE A C 1
ATOM 605 O O . ILE A 1 78 ? -0.307 -2.961 -3.107 1.00 91.88 78 ILE A O 1
ATOM 609 N N . SER A 1 79 ? -2.052 -4.069 -2.253 1.00 90.81 79 SER A N 1
ATOM 610 C CA . SER A 1 79 ? -1.368 -5.365 -2.237 1.00 90.81 79 SER A CA 1
ATOM 611 C C . SER A 1 79 ? -1.153 -5.927 -3.645 1.00 90.81 79 SER A C 1
ATOM 613 O O . SER A 1 79 ? -0.195 -6.671 -3.841 1.00 90.81 79 SER A O 1
ATOM 615 N N . GLY A 1 80 ? -1.909 -5.470 -4.645 1.00 84.38 80 GLY A N 1
ATOM 616 C CA . GLY A 1 80 ? -1.851 -5.977 -6.015 1.00 84.38 80 GLY A CA 1
ATOM 617 C C . GLY A 1 80 ? -2.665 -7.254 -6.182 1.00 84.38 80 GLY A C 1
ATOM 618 O O . GLY A 1 80 ? -2.255 -8.144 -6.918 1.00 84.38 80 GLY A O 1
ATOM 619 N N . PHE A 1 81 ? -3.774 -7.375 -5.450 1.00 86.38 81 PHE A N 1
ATOM 620 C CA . PHE 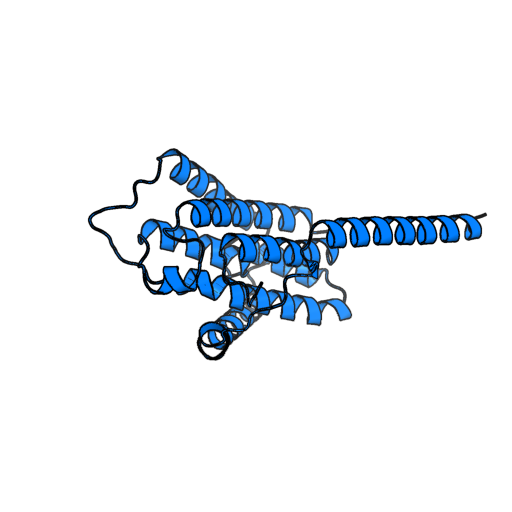A 1 81 ? -4.712 -8.473 -5.635 1.00 86.38 81 PHE A CA 1
ATOM 621 C C . PHE A 1 81 ? -5.366 -8.353 -7.026 1.00 86.38 81 PHE A C 1
ATOM 623 O O . PHE A 1 81 ? -5.758 -7.240 -7.401 1.00 86.38 81 PHE A O 1
ATOM 630 N N . PRO A 1 82 ? -5.486 -9.454 -7.792 1.00 75.62 82 PRO A N 1
ATOM 631 C CA . PRO A 1 82 ? -6.179 -9.443 -9.080 1.00 75.62 82 PRO A CA 1
ATOM 632 C C . PRO A 1 82 ? -7.594 -8.875 -8.902 1.00 75.62 82 PRO A C 1
ATOM 634 O O . PRO A 1 82 ? -8.194 -9.134 -7.867 1.00 75.62 82 PRO A O 1
ATOM 637 N N . LEU A 1 83 ? -8.123 -8.145 -9.893 1.00 71.44 83 LEU A N 1
ATOM 638 C CA . LEU A 1 83 ? -9.434 -7.447 -9.943 1.00 71.44 83 LEU A CA 1
ATOM 639 C C . LEU A 1 83 ? -9.379 -5.925 -9.734 1.00 71.44 83 LEU A C 1
ATOM 641 O O . LEU A 1 83 ? -10.359 -5.244 -10.030 1.00 71.44 83 LEU A O 1
ATOM 645 N N . LEU A 1 84 ? -8.262 -5.370 -9.260 1.00 81.62 84 LEU A N 1
ATOM 646 C CA . LEU A 1 84 ? -8.118 -3.929 -9.020 1.00 81.62 84 LEU A CA 1
ATOM 647 C C . LEU A 1 84 ? -6.906 -3.371 -9.767 1.00 81.62 84 LEU A C 1
ATOM 649 O O . LEU A 1 84 ? -5.915 -4.067 -9.977 1.00 81.62 84 LEU A O 1
ATOM 653 N N . SER A 1 85 ? -6.958 -2.091 -10.137 1.00 82.12 85 SER A N 1
ATOM 654 C CA . SER A 1 85 ? -5.926 -1.451 -10.967 1.00 82.12 85 SER A CA 1
ATOM 655 C C . SER A 1 85 ? -4.510 -1.501 -10.382 1.00 82.12 85 SER A C 1
ATOM 657 O O . SER A 1 85 ? -3.539 -1.495 -11.138 1.00 82.12 85 SER A O 1
ATOM 659 N N . GLY A 1 86 ? -4.367 -1.641 -9.058 1.00 81.31 86 GLY A N 1
ATOM 660 C CA . GLY A 1 86 ? -3.068 -1.852 -8.417 1.00 81.31 86 GLY A CA 1
ATOM 661 C C . GLY A 1 86 ? -2.371 -3.163 -8.819 1.00 81.31 86 GLY A C 1
ATOM 662 O O . GLY A 1 86 ? -1.141 -3.220 -8.819 1.00 81.31 86 GLY A O 1
ATOM 663 N N . PHE A 1 87 ? -3.114 -4.197 -9.234 1.00 86.19 87 PHE A N 1
ATOM 664 C CA . PHE A 1 87 ? -2.540 -5.401 -9.848 1.00 86.19 87 PHE A CA 1
ATOM 665 C C . PHE A 1 87 ? -1.943 -5.086 -11.219 1.00 86.19 87 PHE A C 1
ATOM 667 O O . PHE A 1 87 ? -0.766 -5.365 -11.450 1.00 86.19 87 PHE A O 1
ATOM 674 N N . GLY A 1 88 ? -2.723 -4.443 -12.096 1.00 84.81 88 GLY A N 1
ATOM 675 C CA . GLY A 1 88 ? -2.270 -4.053 -13.432 1.00 84.81 88 GLY A CA 1
ATOM 676 C C . GLY A 1 88 ? -1.011 -3.190 -13.374 1.00 84.81 88 GLY A C 1
ATOM 677 O O . GLY A 1 88 ? -0.041 -3.471 -14.075 1.00 84.81 88 GLY A O 1
ATOM 678 N N . ALA A 1 89 ? -0.985 -2.212 -12.463 1.00 85.75 89 ALA A N 1
ATOM 679 C CA . ALA A 1 89 ? 0.174 -1.355 -12.243 1.00 85.75 89 ALA A CA 1
ATOM 680 C C . ALA A 1 89 ? 1.416 -2.157 -11.823 1.00 85.75 89 ALA A C 1
ATOM 682 O O . ALA A 1 89 ? 2.476 -1.996 -12.420 1.00 85.75 89 ALA A O 1
ATOM 683 N N . LYS A 1 90 ? 1.297 -3.076 -10.855 1.00 87.19 90 LYS A N 1
ATOM 684 C CA . LYS A 1 90 ? 2.434 -3.899 -10.406 1.00 87.19 90 LYS A CA 1
ATOM 685 C C . LYS A 1 90 ? 2.920 -4.893 -11.453 1.00 87.19 90 LYS A C 1
ATOM 687 O O . LYS A 1 90 ? 4.129 -5.111 -11.548 1.00 87.19 90 LYS A O 1
ATOM 692 N N . VAL A 1 91 ? 2.019 -5.503 -12.222 1.00 88.31 91 VAL A N 1
ATOM 693 C CA . VAL A 1 91 ? 2.394 -6.405 -13.323 1.00 88.31 91 VAL A CA 1
ATOM 694 C C . VAL A 1 91 ? 3.156 -5.626 -14.387 1.00 88.31 91 VAL A C 1
ATOM 696 O O . VAL A 1 91 ? 4.232 -6.052 -14.804 1.00 88.31 91 VAL A O 1
ATOM 699 N N . LEU A 1 92 ? 2.638 -4.462 -14.778 1.00 87.81 92 LEU A N 1
ATOM 700 C CA . LEU A 1 92 ? 3.263 -3.609 -15.778 1.00 87.81 92 LEU A CA 1
ATOM 701 C C . LEU A 1 92 ? 4.637 -3.099 -15.310 1.00 87.81 92 LEU A C 1
ATOM 703 O O . LEU A 1 92 ? 5.606 -3.196 -16.060 1.00 87.81 92 LEU A O 1
ATOM 707 N N . THR A 1 93 ? 4.759 -2.658 -14.053 1.00 88.50 93 THR A N 1
ATOM 708 C CA . THR A 1 93 ? 6.052 -2.318 -13.439 1.00 88.50 93 THR A CA 1
ATOM 709 C C . THR A 1 93 ? 7.003 -3.505 -13.468 1.00 88.50 93 THR A C 1
ATOM 711 O O . THR A 1 93 ? 8.126 -3.358 -13.930 1.00 88.50 93 THR A O 1
ATOM 714 N N . SER A 1 94 ? 6.551 -4.696 -13.064 1.00 88.88 94 SER A N 1
ATOM 715 C CA . SER A 1 94 ? 7.394 -5.899 -13.002 1.00 88.88 94 SER A CA 1
ATOM 716 C C . SER A 1 94 ? 7.966 -6.317 -14.358 1.00 88.88 94 SER A C 1
ATOM 718 O O . SER A 1 94 ? 9.065 -6.863 -14.400 1.00 88.88 94 SER A O 1
ATOM 720 N N . LYS A 1 95 ? 7.249 -6.053 -15.460 1.00 89.56 95 LYS A N 1
ATOM 721 C CA . LYS A 1 95 ? 7.729 -6.305 -16.831 1.00 89.56 95 LYS A CA 1
ATOM 722 C C . LYS A 1 95 ? 8.830 -5.336 -17.280 1.00 89.56 95 LYS A C 1
ATOM 724 O O . LYS A 1 95 ? 9.540 -5.643 -18.226 1.00 89.56 95 LYS A O 1
ATOM 729 N N . ASN A 1 96 ? 8.963 -4.192 -16.612 1.00 91.69 96 ASN A N 1
ATOM 730 C CA . ASN A 1 96 ? 9.907 -3.124 -16.947 1.00 91.69 96 ASN A CA 1
ATOM 731 C C . ASN A 1 96 ? 11.060 -3.009 -15.929 1.00 91.69 96 ASN A C 1
ATOM 733 O O . ASN A 1 96 ? 11.782 -2.016 -15.935 1.00 91.69 96 ASN A O 1
ATOM 737 N N . LEU A 1 97 ? 11.224 -3.995 -15.040 1.00 92.38 97 LEU A N 1
ATOM 738 C CA . LEU A 1 97 ? 12.313 -4.018 -14.062 1.00 92.38 97 LEU A CA 1
ATOM 739 C C . LEU A 1 97 ? 13.595 -4.597 -14.659 1.00 92.38 97 LEU A C 1
ATOM 741 O O . LEU A 1 97 ? 13.569 -5.570 -15.413 1.00 92.38 97 LEU A O 1
ATOM 745 N N . LEU A 1 98 ? 14.733 -4.072 -14.211 1.00 92.06 98 LEU A N 1
ATOM 746 C CA . LEU A 1 98 ? 16.033 -4.699 -14.429 1.00 92.06 98 LEU A CA 1
ATOM 747 C C . LEU A 1 98 ? 16.158 -5.983 -13.586 1.00 92.06 98 LEU A C 1
ATOM 749 O O . LEU A 1 98 ? 15.628 -6.026 -12.471 1.00 92.06 98 LEU A O 1
ATOM 753 N N . PRO A 1 99 ? 16.917 -7.005 -14.033 1.00 91.75 99 PRO A N 1
ATOM 754 C CA . PRO A 1 99 ? 17.024 -8.287 -13.327 1.00 91.75 99 PRO A CA 1
ATOM 755 C C . PRO A 1 99 ? 17.409 -8.163 -11.845 1.00 91.75 99 PRO A C 1
ATOM 757 O O . PRO A 1 99 ? 16.838 -8.843 -10.993 1.00 91.75 99 PRO A O 1
ATOM 760 N N . TRP A 1 100 ? 18.320 -7.244 -11.516 1.00 91.69 100 TRP A N 1
ATOM 761 C CA . TRP A 1 100 ? 18.769 -7.020 -10.139 1.00 91.69 100 TRP A CA 1
ATOM 762 C C . TRP A 1 100 ? 17.688 -6.378 -9.244 1.00 91.69 100 TRP A C 1
ATOM 764 O O . TRP A 1 100 ? 17.667 -6.614 -8.037 1.00 91.69 100 TRP A O 1
ATOM 774 N N . GLN A 1 101 ? 16.750 -5.611 -9.818 1.00 92.94 101 GLN A N 1
ATOM 775 C CA . GLN A 1 101 ? 15.669 -4.943 -9.078 1.00 92.94 101 GLN A CA 1
ATOM 776 C C . GLN A 1 101 ? 14.558 -5.919 -8.672 1.00 92.94 101 GLN A C 1
ATOM 778 O O . GLN A 1 101 ? 13.851 -5.683 -7.690 1.00 92.94 101 GLN A O 1
ATOM 783 N N . VAL A 1 102 ? 14.401 -7.025 -9.407 1.00 90.44 102 VAL A N 1
ATOM 784 C CA . VAL A 1 102 ? 13.297 -7.983 -9.235 1.00 90.44 102 VAL A CA 1
ATOM 785 C C . VAL A 1 102 ? 13.230 -8.522 -7.806 1.00 90.44 102 VAL A C 1
ATOM 787 O O . VAL A 1 102 ? 12.143 -8.608 -7.231 1.00 90.44 102 VAL A O 1
ATOM 790 N N . ILE A 1 103 ? 14.375 -8.859 -7.207 1.00 91.50 103 ILE A N 1
ATOM 791 C CA . ILE A 1 103 ? 14.432 -9.405 -5.844 1.00 91.50 103 ILE A CA 1
ATOM 792 C C . ILE A 1 103 ? 13.932 -8.364 -4.835 1.00 91.50 103 ILE A C 1
ATOM 794 O O . ILE A 1 103 ? 13.016 -8.650 -4.062 1.00 91.50 103 ILE A O 1
ATOM 798 N N . GLY A 1 104 ? 14.470 -7.140 -4.887 1.00 92.69 104 GLY A N 1
ATOM 799 C CA . GLY A 1 104 ? 14.074 -6.051 -3.991 1.00 92.69 104 GLY A CA 1
ATOM 800 C C . GLY A 1 104 ? 12.589 -5.700 -4.111 1.00 92.69 104 GLY A C 1
ATOM 801 O O . GLY A 1 104 ? 11.900 -5.548 -3.101 1.00 92.69 104 GLY A O 1
ATOM 802 N N . MET A 1 105 ? 12.063 -5.663 -5.337 1.00 92.06 105 MET A N 1
ATOM 803 C CA . MET A 1 105 ? 10.651 -5.364 -5.595 1.00 92.06 105 MET A CA 1
ATOM 804 C C . MET A 1 105 ? 9.713 -6.472 -5.111 1.00 92.06 105 MET A C 1
ATOM 806 O O . MET A 1 105 ? 8.654 -6.177 -4.556 1.00 92.06 105 MET A O 1
ATOM 810 N N . ASN A 1 106 ? 10.100 -7.744 -5.240 1.00 92.12 106 ASN A N 1
ATOM 811 C CA . ASN A 1 106 ? 9.316 -8.848 -4.681 1.00 92.12 106 ASN A CA 1
ATOM 812 C C . ASN A 1 106 ? 9.285 -8.789 -3.147 1.00 92.12 106 ASN A C 1
ATOM 814 O O . ASN A 1 106 ? 8.218 -8.958 -2.558 1.00 92.12 106 ASN A O 1
ATOM 818 N N . ILE A 1 107 ? 10.416 -8.485 -2.498 1.00 93.25 107 ILE A N 1
ATOM 819 C CA . ILE A 1 107 ? 10.474 -8.292 -1.039 1.00 93.25 107 ILE A CA 1
ATOM 820 C C . ILE A 1 107 ? 9.561 -7.132 -0.621 1.00 93.25 107 ILE A C 1
ATOM 822 O O . ILE A 1 107 ? 8.773 -7.269 0.317 1.00 93.25 107 ILE A O 1
ATOM 826 N N . ALA A 1 108 ? 9.601 -6.009 -1.344 1.00 92.81 108 ALA A N 1
ATOM 827 C CA . ALA A 1 108 ? 8.721 -4.870 -1.098 1.00 92.81 108 ALA A CA 1
ATOM 828 C C . ALA A 1 108 ? 7.233 -5.228 -1.288 1.00 92.81 108 ALA A C 1
ATOM 830 O O . ALA A 1 108 ? 6.380 -4.813 -0.494 1.00 92.81 108 ALA A O 1
ATOM 831 N N . ALA A 1 109 ? 6.903 -6.046 -2.293 1.00 92.44 109 ALA A N 1
ATOM 832 C CA . ALA A 1 109 ? 5.546 -6.535 -2.524 1.00 92.44 109 ALA A CA 1
ATOM 833 C C . ALA A 1 109 ? 5.052 -7.429 -1.373 1.00 92.44 109 ALA A C 1
ATOM 835 O O . ALA A 1 109 ? 3.953 -7.199 -0.861 1.00 92.44 109 ALA A O 1
ATOM 836 N N . VAL A 1 110 ? 5.879 -8.366 -0.896 1.00 93.94 110 VAL A N 1
ATOM 837 C CA . VAL A 1 110 ? 5.569 -9.202 0.278 1.00 93.94 110 VAL A CA 1
ATOM 838 C C . VAL A 1 110 ? 5.409 -8.335 1.530 1.00 93.94 110 VAL A C 1
ATOM 840 O O . VAL A 1 110 ? 4.424 -8.463 2.254 1.00 93.94 110 VAL A O 1
ATOM 843 N N . GLY A 1 111 ? 6.310 -7.375 1.762 1.00 94.44 111 GLY A N 1
ATOM 844 C CA . GLY A 1 111 ? 6.203 -6.417 2.869 1.00 94.44 111 GLY A CA 1
ATOM 845 C C . GLY A 1 111 ? 4.922 -5.575 2.820 1.00 94.44 111 GLY A C 1
ATOM 846 O O . GLY A 1 111 ? 4.338 -5.250 3.862 1.00 94.44 111 GLY A O 1
ATOM 847 N N . THR A 1 112 ? 4.441 -5.264 1.613 1.00 94.38 112 THR A N 1
ATOM 848 C CA . THR A 1 112 ? 3.137 -4.629 1.382 1.00 94.38 112 THR A CA 1
ATOM 849 C C . THR A 1 112 ? 2.002 -5.556 1.796 1.00 94.38 112 THR A C 1
ATOM 851 O O . THR A 1 112 ? 1.171 -5.149 2.607 1.00 94.38 112 THR A O 1
ATOM 854 N N . ALA A 1 113 ? 1.999 -6.810 1.342 1.00 94.94 113 ALA A N 1
ATOM 855 C CA . ALA A 1 113 ? 1.000 -7.796 1.748 1.00 94.94 113 ALA A CA 1
ATOM 856 C C . ALA A 1 113 ? 0.953 -8.000 3.274 1.00 94.94 113 ALA A C 1
ATOM 858 O O . ALA A 1 113 ? -0.128 -7.929 3.855 1.00 94.94 113 ALA A O 1
ATOM 859 N N . ILE A 1 114 ? 2.108 -8.143 3.937 1.00 95.50 114 ILE A N 1
ATOM 860 C CA . ILE A 1 114 ? 2.199 -8.279 5.404 1.00 95.50 114 ILE A CA 1
ATOM 861 C C . ILE A 1 114 ? 1.599 -7.057 6.110 1.00 95.50 114 ILE A C 1
ATOM 863 O O . ILE A 1 114 ? 0.866 -7.179 7.088 1.00 95.50 114 ILE A O 1
ATOM 867 N N . SER A 1 115 ? 1.920 -5.850 5.642 1.00 95.12 115 SER A N 1
ATOM 868 C CA . SER A 1 115 ? 1.461 -4.627 6.306 1.00 95.12 115 SER A CA 1
ATOM 869 C C . SER A 1 115 ? -0.043 -4.419 6.151 1.00 95.12 115 SER A C 1
ATOM 871 O O . SER A 1 115 ? -0.710 -4.050 7.112 1.00 95.12 115 SER A O 1
ATOM 873 N N . PHE A 1 116 ? -0.581 -4.660 4.953 1.00 95.56 116 PHE A N 1
ATOM 874 C CA . PHE A 1 116 ? -2.006 -4.479 4.675 1.00 95.56 116 PHE A CA 1
ATOM 875 C C . PHE A 1 116 ? -2.875 -5.612 5.227 1.00 95.56 116 PHE A C 1
ATOM 877 O O . PHE A 1 116 ? -4.052 -5.381 5.501 1.00 95.56 116 PHE A O 1
ATOM 884 N N . ALA A 1 117 ? -2.290 -6.775 5.535 1.00 95.06 117 ALA A N 1
ATOM 885 C CA . ALA A 1 117 ? -2.945 -7.812 6.331 1.00 95.06 117 ALA A CA 1
ATOM 886 C C . ALA A 1 117 ? -3.472 -7.267 7.673 1.00 95.06 117 ALA A C 1
ATOM 888 O O . ALA A 1 117 ? -4.561 -7.640 8.098 1.00 95.06 117 ALA A O 1
ATOM 889 N N . LYS A 1 118 ? -2.769 -6.305 8.295 1.00 94.75 118 LYS A N 1
ATOM 890 C CA . LYS A 1 118 ? -3.217 -5.652 9.539 1.00 94.75 118 LYS A CA 1
ATOM 891 C C . LYS A 1 118 ? -4.566 -4.959 9.422 1.00 94.75 118 LYS A C 1
ATOM 893 O O . LYS A 1 118 ? -5.265 -4.866 10.420 1.00 94.75 118 LYS A O 1
ATOM 898 N N . PHE A 1 119 ? -4.895 -4.423 8.247 1.00 95.94 119 PHE A N 1
ATOM 899 C CA . PHE A 1 119 ? -6.195 -3.807 7.990 1.00 95.94 119 PHE A CA 1
ATOM 900 C C . PHE A 1 119 ? -7.243 -4.850 7.602 1.00 95.94 119 PHE A C 1
ATOM 902 O O . PHE A 1 119 ? -8.376 -4.769 8.066 1.00 95.94 119 PHE A O 1
ATOM 909 N N . ILE A 1 120 ? -6.854 -5.830 6.782 1.00 95.62 120 ILE A N 1
ATOM 910 C CA . ILE A 1 120 ? -7.748 -6.885 6.287 1.00 95.62 120 ILE A CA 1
ATOM 911 C C . ILE A 1 120 ? -8.295 -7.729 7.445 1.00 95.62 120 ILE A C 1
ATOM 913 O O . ILE A 1 120 ? -9.496 -7.965 7.522 1.00 95.62 120 ILE A O 1
ATOM 917 N N . PHE A 1 121 ? -7.434 -8.124 8.385 1.00 95.06 121 PHE A N 1
ATOM 918 C CA . PHE A 1 121 ? -7.794 -8.982 9.519 1.00 95.06 121 PHE A CA 1
ATOM 919 C C . PHE A 1 121 ? -8.250 -8.205 10.767 1.00 95.06 121 PHE A C 1
ATOM 921 O O . PHE A 1 121 ? -8.180 -8.725 11.883 1.00 95.06 121 PHE A O 1
ATOM 928 N N . LEU A 1 122 ? -8.702 -6.954 10.618 1.00 94.81 122 LEU A N 1
ATOM 929 C CA . LEU A 1 122 ? -9.360 -6.254 11.723 1.00 94.81 122 LEU A CA 1
ATOM 930 C C . LEU A 1 122 ? -10.720 -6.894 12.032 1.00 94.81 122 LEU A C 1
ATOM 932 O O . LEU A 1 122 ? -11.445 -7.249 11.101 1.00 94.81 122 LEU A O 1
ATOM 936 N N . PRO A 1 123 ? -11.103 -6.998 13.318 1.00 93.56 123 PRO A N 1
ATOM 937 C CA . PRO A 1 123 ? -12.431 -7.469 13.681 1.00 93.56 123 PRO A CA 1
ATOM 938 C C . PRO A 1 123 ? -13.489 -6.499 13.149 1.00 93.56 123 PRO A C 1
ATOM 940 O O . PRO A 1 123 ? -13.346 -5.279 13.260 1.00 93.56 123 PRO A O 1
ATOM 943 N N . HIS A 1 124 ? -14.571 -7.034 12.595 1.00 93.50 124 HIS A N 1
ATOM 944 C CA . HIS A 1 124 ? -15.685 -6.255 12.065 1.00 93.50 124 HIS A CA 1
ATOM 945 C C . HIS A 1 124 ? -17.012 -6.856 12.524 1.00 93.50 124 HIS A C 1
ATOM 947 O O . HIS A 1 124 ? -17.122 -8.064 12.728 1.00 93.50 124 HIS A O 1
ATOM 953 N N . GLN A 1 125 ? -18.024 -6.010 12.705 1.00 90.25 125 GLN A N 1
ATOM 954 C CA . GLN A 1 125 ? -19.365 -6.458 13.070 1.00 90.25 125 GLN A CA 1
ATOM 955 C C . GLN A 1 125 ? -20.440 -5.599 12.408 1.00 90.25 125 GLN A C 1
ATOM 957 O O . GLN A 1 125 ? -20.231 -4.426 12.079 1.00 90.25 125 GLN A O 1
ATOM 962 N N . LYS A 1 126 ? -21.621 -6.186 12.211 1.00 84.69 126 LYS A N 1
ATOM 963 C CA . LYS A 1 126 ? -22.802 -5.452 11.759 1.00 84.69 126 LYS A CA 1
ATOM 964 C C . LYS A 1 126 ? -23.393 -4.725 12.968 1.00 84.69 126 LYS A C 1
ATOM 966 O O . LYS A 1 126 ? -24.146 -5.307 13.737 1.00 84.69 126 LYS A O 1
ATOM 971 N N . ASN A 1 127 ? -22.995 -3.472 13.167 1.00 71.56 127 ASN A N 1
ATOM 972 C CA . ASN A 1 127 ? -23.478 -2.659 14.280 1.00 71.56 127 ASN A CA 1
ATOM 973 C C . ASN A 1 127 ? -24.908 -2.163 14.031 1.00 71.56 127 ASN A C 1
ATOM 975 O O . ASN A 1 127 ? -25.200 -1.622 12.965 1.00 71.56 127 ASN A O 1
ATOM 979 N N . GLU A 1 128 ? -25.772 -2.251 15.045 1.00 60.91 128 GLU A N 1
ATOM 980 C CA . GLU A 1 128 ? -27.083 -1.581 15.030 1.00 60.91 128 GLU A CA 1
ATOM 981 C C . GLU A 1 128 ? -26.930 -0.052 15.088 1.00 60.91 128 GLU A C 1
ATOM 983 O O . GLU A 1 128 ? -27.644 0.689 14.413 1.00 60.91 128 GLU A O 1
ATOM 988 N N . LYS A 1 129 ? -25.922 0.435 15.827 1.00 63.50 129 LYS A N 1
ATOM 989 C CA . LYS A 1 129 ? -25.505 1.844 15.832 1.00 63.50 129 LYS A CA 1
ATOM 990 C C . LYS A 1 129 ? -24.343 2.046 14.865 1.00 63.50 129 LYS A C 1
ATOM 992 O O . LYS A 1 129 ? -23.181 1.873 15.229 1.00 63.50 129 LYS A O 1
ATOM 997 N N . LYS A 1 130 ? -24.665 2.421 13.626 1.00 64.94 130 LYS A N 1
ATOM 998 C CA . LYS A 1 130 ? -23.666 2.774 12.608 1.00 64.94 130 LYS A CA 1
ATOM 999 C C . LYS A 1 130 ? -22.776 3.913 13.102 1.00 64.94 130 LYS A C 1
ATOM 1001 O O . LYS A 1 130 ? -23.260 4.875 13.707 1.00 64.94 130 LYS A O 1
ATOM 1006 N N . ILE A 1 131 ? -21.482 3.835 12.795 1.00 69.88 131 ILE A N 1
ATOM 1007 C CA . ILE A 1 131 ? -20.575 4.976 12.957 1.00 69.88 131 ILE A CA 1
ATOM 1008 C C . ILE A 1 131 ? -21.174 6.139 12.153 1.00 69.88 131 ILE A C 1
ATOM 1010 O O . ILE A 1 131 ? -21.482 5.984 10.970 1.00 69.88 131 ILE A O 1
ATOM 1014 N N . LYS A 1 132 ? -21.384 7.295 12.797 1.00 77.88 132 LYS A N 1
ATOM 1015 C CA . LYS A 1 132 ? -21.912 8.495 12.132 1.00 77.88 132 LYS A CA 1
ATOM 1016 C C . LYS A 1 132 ? -20.842 9.071 11.210 1.00 77.88 132 LYS A C 1
ATOM 1018 O O . LYS A 1 132 ? -20.094 9.968 11.589 1.00 77.88 132 LYS A O 1
ATOM 1023 N N . VAL A 1 133 ? -20.763 8.538 9.998 1.00 85.38 133 VAL A N 1
ATOM 1024 C CA . VAL A 1 133 ? -19.892 9.059 8.949 1.00 85.38 133 VAL A CA 1
ATOM 1025 C C . VAL A 1 133 ? -20.685 10.026 8.071 1.00 85.38 133 VAL A C 1
ATOM 1027 O O . VAL A 1 133 ? -21.830 9.756 7.712 1.00 85.38 133 VAL A O 1
ATOM 1030 N N . LYS A 1 134 ? -20.090 11.178 7.736 1.00 90.62 134 LYS A N 1
ATOM 1031 C CA . LYS A 1 134 ? -20.721 12.184 6.867 1.00 90.62 134 LYS A CA 1
ATOM 1032 C C . LYS A 1 134 ? -20.973 11.601 5.474 1.00 90.62 134 LYS A C 1
ATOM 1034 O O . LYS A 1 134 ? -20.132 10.877 4.955 1.00 90.62 134 LYS A O 1
ATOM 1039 N N . LEU A 1 135 ? -22.067 11.992 4.821 1.00 90.06 135 LEU A N 1
ATOM 1040 C CA . LEU A 1 135 ? -22.387 11.532 3.462 1.00 90.06 135 LEU A CA 1
ATOM 1041 C C . LEU A 1 135 ? -21.264 11.835 2.449 1.00 90.06 135 LEU A C 1
ATOM 1043 O O . LEU A 1 135 ? -20.971 11.014 1.587 1.00 90.06 135 LEU A O 1
ATOM 1047 N N . GLY A 1 136 ? -20.573 12.971 2.606 1.00 93.25 136 GLY A N 1
ATOM 1048 C CA . GLY A 1 136 ? -19.435 13.342 1.756 1.00 93.25 136 GLY A CA 1
ATOM 1049 C C . GLY A 1 136 ? -18.268 12.346 1.791 1.00 93.25 136 GLY A C 1
ATOM 1050 O O . GLY A 1 136 ? -17.575 12.189 0.792 1.00 93.25 136 GLY A O 1
ATOM 1051 N N . PHE A 1 137 ? -18.081 11.615 2.895 1.00 95.25 137 PHE A N 1
ATOM 1052 C CA . PHE A 1 137 ? -17.093 10.534 2.953 1.00 95.25 137 PHE A CA 1
ATOM 1053 C C . PHE A 1 137 ? -17.446 9.412 1.978 1.00 95.25 137 PHE A C 1
ATOM 1055 O O . PHE A 1 137 ? -16.583 8.954 1.240 1.00 95.25 137 PHE A O 1
ATOM 1062 N N . TRP A 1 138 ? -18.710 8.984 1.948 1.00 95.06 138 TRP A N 1
ATOM 1063 C CA . TRP A 1 138 ? -19.141 7.891 1.079 1.00 95.06 138 TRP A CA 1
ATOM 1064 C C . TRP A 1 138 ? -19.038 8.265 -0.396 1.00 95.06 138 TRP A C 1
ATOM 1066 O O . TRP A 1 138 ? -18.590 7.440 -1.185 1.00 95.06 138 TRP A O 1
ATOM 1076 N N . TRP A 1 139 ? -19.347 9.515 -0.753 1.00 96.81 139 TRP A N 1
ATOM 1077 C CA . TRP A 1 139 ? -19.101 10.027 -2.103 1.00 96.81 139 TRP A CA 1
ATOM 1078 C C . TRP A 1 139 ? -17.618 10.007 -2.470 1.00 96.81 139 TRP A C 1
ATOM 1080 O O . TRP A 1 139 ? -17.264 9.528 -3.544 1.00 96.81 139 TRP A O 1
ATOM 1090 N N . ALA A 1 140 ? -16.741 10.449 -1.565 1.00 97.00 140 ALA A N 1
ATOM 1091 C CA . ALA A 1 140 ? -15.301 10.389 -1.795 1.00 97.00 140 ALA A CA 1
ATOM 1092 C C . ALA A 1 140 ? -14.816 8.940 -1.979 1.00 97.00 140 ALA A C 1
ATOM 1094 O O . ALA A 1 140 ? -14.088 8.654 -2.924 1.00 97.00 140 ALA A O 1
ATOM 1095 N N . ILE A 1 141 ? -15.256 8.006 -1.129 1.00 97.12 141 ILE A N 1
ATOM 1096 C CA . ILE A 1 141 ? -14.914 6.582 -1.261 1.00 97.12 141 ILE A CA 1
ATOM 1097 C C . ILE A 1 141 ? -15.449 5.994 -2.568 1.00 97.12 141 ILE A C 1
ATOM 1099 O O . ILE A 1 141 ? -14.719 5.265 -3.235 1.00 97.12 141 ILE A O 1
ATOM 1103 N N . ALA A 1 142 ? -16.675 6.333 -2.969 1.00 96.19 142 ALA A N 1
ATOM 1104 C CA . ALA A 1 142 ? -17.255 5.874 -4.226 1.00 96.19 142 ALA A CA 1
ATOM 1105 C C . ALA A 1 142 ? -16.443 6.356 -5.436 1.00 96.19 142 ALA A C 1
ATOM 1107 O O . ALA A 1 142 ? -16.120 5.552 -6.306 1.00 96.19 142 ALA A O 1
ATOM 1108 N N . VAL A 1 143 ? -16.045 7.632 -5.466 1.00 97.19 143 VAL A N 1
ATOM 1109 C CA . VAL A 1 143 ? -15.202 8.185 -6.538 1.00 97.19 143 VAL A CA 1
ATOM 1110 C C . VAL A 1 143 ? -13.821 7.531 -6.548 1.00 97.19 143 VAL A C 1
ATOM 1112 O O . VAL A 1 143 ? -13.338 7.130 -7.603 1.00 97.19 143 VAL A O 1
ATOM 1115 N N . LEU A 1 144 ? -13.187 7.378 -5.384 1.00 96.69 144 LEU A N 1
ATOM 1116 C CA . LEU A 1 144 ? -11.833 6.832 -5.292 1.00 96.69 144 LEU A CA 1
ATOM 1117 C C . LEU A 1 144 ? -11.782 5.347 -5.658 1.00 96.69 144 LEU A C 1
ATOM 1119 O O . LEU A 1 144 ? -10.939 4.948 -6.457 1.00 96.69 144 LEU A O 1
ATOM 1123 N N . LEU A 1 145 ? -12.686 4.528 -5.113 1.00 94.69 145 LEU A N 1
ATOM 1124 C CA . LEU A 1 145 ? -12.745 3.099 -5.429 1.00 94.69 145 LEU A CA 1
ATOM 1125 C C . LEU A 1 145 ? -13.315 2.849 -6.830 1.00 94.69 145 LEU A C 1
ATOM 1127 O O . LEU A 1 145 ? -12.809 1.983 -7.540 1.00 94.69 145 LEU A O 1
ATOM 1131 N N . GLY A 1 146 ? -14.300 3.635 -7.267 1.00 93.38 146 GLY A N 1
ATOM 1132 C CA . GLY A 1 146 ? -14.813 3.599 -8.638 1.00 93.38 146 GLY A CA 1
ATOM 1133 C C . GLY A 1 146 ? -13.731 3.944 -9.660 1.00 93.38 146 GLY A C 1
ATOM 1134 O O . GLY A 1 146 ? -13.570 3.235 -10.651 1.00 93.38 146 GLY A O 1
ATOM 1135 N N . GLY A 1 147 ? -12.900 4.949 -9.370 1.00 92.94 147 GLY A N 1
ATOM 1136 C CA . GLY A 1 147 ? -11.732 5.293 -10.178 1.00 92.94 147 GLY A CA 1
ATOM 1137 C C . GLY A 1 147 ? -10.732 4.142 -10.310 1.00 92.94 147 GLY A C 1
ATOM 1138 O O . GLY A 1 147 ? -10.144 3.972 -11.373 1.00 92.94 147 GLY A O 1
ATOM 1139 N N . LEU A 1 148 ? -10.572 3.297 -9.283 1.00 91.25 148 LEU A N 1
ATOM 1140 C CA . LEU A 1 148 ? -9.729 2.098 -9.380 1.00 91.25 148 LEU A CA 1
ATOM 1141 C C . LEU A 1 148 ? -10.307 1.049 -10.325 1.00 91.25 148 LEU A C 1
ATOM 1143 O O . LEU A 1 148 ? -9.545 0.403 -11.038 1.00 91.25 148 LEU A O 1
ATOM 1147 N N . ILE A 1 149 ? -11.629 0.884 -10.333 1.00 89.62 149 ILE A N 1
ATOM 1148 C CA . ILE A 1 149 ? -12.313 -0.041 -11.241 1.00 89.62 149 ILE A CA 1
ATOM 1149 C C . ILE A 1 149 ? -12.175 0.459 -12.681 1.00 89.62 149 ILE A C 1
ATOM 1151 O O . ILE A 1 149 ? -11.789 -0.310 -13.556 1.00 89.62 149 ILE A O 1
ATOM 1155 N N . VAL A 1 150 ? -12.401 1.754 -12.919 1.00 90.00 150 VAL A N 1
ATOM 1156 C CA . VAL A 1 150 ? -12.223 2.368 -14.246 1.00 90.00 150 VAL A CA 1
ATOM 1157 C C . VAL A 1 150 ? -10.766 2.273 -14.700 1.00 90.00 150 VAL A C 1
ATOM 1159 O O . VAL A 1 150 ? -10.496 1.838 -15.813 1.00 90.00 150 VAL A O 1
ATOM 1162 N N . ALA A 1 151 ? -9.805 2.592 -13.829 1.00 87.25 151 ALA A N 1
ATOM 1163 C CA . ALA A 1 151 ? -8.381 2.483 -14.142 1.00 87.25 151 ALA A CA 1
ATOM 1164 C C . ALA A 1 151 ? -7.947 1.039 -14.440 1.00 87.25 151 ALA A C 1
ATOM 1166 O O . ALA A 1 151 ? -6.984 0.827 -15.171 1.00 87.25 151 ALA A O 1
ATOM 1167 N N . ASN A 1 152 ? -8.647 0.033 -13.910 1.00 85.06 152 ASN A N 1
ATOM 1168 C CA . ASN A 1 152 ? -8.353 -1.369 -14.200 1.00 85.06 152 ASN A CA 1
ATOM 1169 C C . ASN A 1 152 ? -8.584 -1.709 -15.684 1.00 85.06 152 ASN A C 1
ATOM 1171 O O . ASN A 1 152 ? -7.924 -2.603 -16.208 1.00 85.06 152 ASN A O 1
ATOM 1175 N N . ALA A 1 153 ? -9.449 -0.955 -16.374 1.00 82.50 153 ALA A N 1
ATOM 1176 C CA . ALA A 1 153 ? -9.688 -1.108 -17.805 1.00 82.50 153 ALA A CA 1
ATOM 1177 C C . ALA A 1 153 ? -8.490 -0.707 -18.683 1.00 82.50 153 ALA A C 1
ATOM 1179 O O . ALA A 1 153 ? -8.415 -1.083 -19.848 1.00 82.50 153 ALA A O 1
ATOM 1180 N N . PHE A 1 154 ? -7.528 0.037 -18.134 1.00 79.94 154 PHE A N 1
ATOM 1181 C CA . PHE A 1 154 ? -6.369 0.511 -18.886 1.00 79.94 154 PHE A CA 1
ATOM 1182 C C . PHE A 1 154 ? -5.409 -0.621 -19.287 1.00 79.94 154 PHE A C 1
ATOM 1184 O O . PHE A 1 154 ? -4.695 -0.499 -20.277 1.00 79.94 154 PHE A O 1
ATOM 1191 N N . TYR A 1 155 ? -5.371 -1.726 -18.530 1.00 78.56 155 TYR A N 1
ATOM 1192 C CA . TYR A 1 155 ? -4.425 -2.816 -18.783 1.00 78.56 155 TYR A CA 1
ATOM 1193 C C . TYR A 1 155 ? -5.042 -4.206 -18.565 1.00 78.56 155 TYR A C 1
ATOM 1195 O O . TYR A 1 155 ? -4.622 -4.971 -17.694 1.00 78.56 155 TYR A O 1
ATOM 1203 N N . TYR A 1 156 ? -6.037 -4.555 -19.389 1.00 72.81 156 TYR A N 1
ATOM 1204 C CA . TYR A 1 156 ? -6.673 -5.882 -19.377 1.00 72.81 156 TYR A CA 1
ATOM 1205 C C . TYR A 1 156 ? -5.696 -7.030 -19.680 1.00 72.81 156 TYR A C 1
ATOM 1207 O O . TYR A 1 156 ? -5.843 -8.126 -19.144 1.00 72.81 156 TYR A O 1
ATOM 1215 N N . GLU A 1 157 ? -4.642 -6.774 -20.455 1.00 74.06 157 GLU A N 1
ATOM 1216 C CA . GLU A 1 157 ? -3.582 -7.750 -20.755 1.00 74.06 157 GLU A CA 1
ATOM 1217 C C . GLU A 1 157 ? -2.775 -8.189 -19.517 1.00 74.06 157 GLU A C 1
ATOM 1219 O O . GLU A 1 157 ? -2.002 -9.151 -19.568 1.00 74.06 157 GLU A O 1
ATOM 1224 N N . ALA A 1 158 ? -2.948 -7.515 -18.373 1.00 74.75 158 ALA A N 1
ATOM 1225 C CA . ALA A 1 158 ? -2.404 -7.979 -17.102 1.00 74.75 158 ALA A CA 1
ATOM 1226 C C . ALA A 1 158 ? -2.977 -9.341 -16.682 1.00 74.75 158 ALA A C 1
ATOM 1228 O O . ALA A 1 158 ? -2.287 -10.101 -16.002 1.00 74.75 158 ALA A O 1
ATOM 1229 N N . TYR A 1 159 ? -4.215 -9.653 -17.076 1.00 76.06 159 TYR A N 1
ATOM 1230 C CA . TYR A 1 159 ? -4.994 -10.795 -16.593 1.00 76.06 159 TYR A CA 1
ATOM 1231 C C . TYR A 1 159 ? -4.671 -12.097 -17.340 1.00 76.06 159 TYR A C 1
ATOM 1233 O O . TYR A 1 159 ? -5.549 -12.769 -17.872 1.00 76.06 159 TYR A O 1
ATOM 1241 N N . THR A 1 160 ? -3.395 -12.482 -17.355 1.00 80.88 160 THR A N 1
ATOM 1242 C CA . THR A 1 160 ? -2.978 -13.828 -17.773 1.00 80.88 160 THR A CA 1
ATOM 1243 C C . THR A 1 160 ? -2.786 -14.725 -16.553 1.00 80.88 160 THR A C 1
ATOM 1245 O O . THR A 1 160 ? -2.427 -14.246 -15.474 1.00 80.88 160 THR A O 1
ATOM 1248 N N . LEU A 1 161 ? -2.976 -16.039 -16.712 1.00 75.44 161 LEU A N 1
ATOM 1249 C CA . LEU A 1 161 ? -2.825 -17.004 -15.612 1.00 75.44 161 LEU A CA 1
ATOM 1250 C C . LEU A 1 161 ? -1.456 -16.881 -14.919 1.00 75.44 161 LEU A C 1
ATOM 1252 O O . LEU A 1 161 ? -1.385 -16.799 -13.693 1.00 75.44 161 LEU A O 1
ATOM 1256 N N . ASN A 1 162 ? -0.378 -16.753 -15.698 1.00 77.88 162 ASN A N 1
ATOM 1257 C CA . ASN A 1 162 ? 0.981 -16.602 -15.167 1.00 77.88 162 ASN A CA 1
ATOM 1258 C C . ASN A 1 162 ? 1.159 -15.312 -14.350 1.00 77.88 162 ASN A C 1
ATOM 1260 O O . ASN A 1 162 ? 1.810 -15.321 -13.303 1.00 77.88 162 ASN A O 1
ATOM 1264 N N . ASN A 1 163 ? 0.553 -14.208 -14.795 1.00 83.12 163 ASN A N 1
ATOM 1265 C CA . ASN A 1 163 ? 0.640 -12.923 -14.103 1.00 83.12 163 ASN A CA 1
ATOM 1266 C C . ASN A 1 163 ? -0.227 -12.870 -12.843 1.00 83.12 163 ASN A C 1
ATOM 1268 O O . ASN A 1 163 ? 0.060 -12.069 -11.961 1.00 83.12 163 ASN A O 1
ATOM 1272 N N . ILE A 1 164 ? -1.261 -13.708 -12.741 1.00 85.94 164 ILE A N 1
ATOM 1273 C CA . ILE A 1 164 ? -2.173 -13.771 -11.591 1.00 85.94 164 ILE A CA 1
ATOM 1274 C C . ILE A 1 164 ? -1.588 -14.620 -10.456 1.00 85.94 164 ILE A C 1
ATOM 1276 O O . ILE A 1 164 ? -1.645 -14.219 -9.291 1.00 85.94 164 ILE A O 1
ATOM 1280 N N . ILE A 1 165 ? -0.990 -15.771 -10.780 1.00 87.38 165 ILE A N 1
ATOM 1281 C CA . ILE A 1 165 ? -0.502 -16.729 -9.775 1.00 87.38 165 ILE A CA 1
ATOM 1282 C C . ILE A 1 165 ? 0.592 -16.108 -8.899 1.00 87.38 165 ILE A C 1
ATOM 1284 O O . ILE A 1 165 ? 0.531 -16.196 -7.673 1.00 87.38 165 ILE A O 1
ATOM 1288 N N . LYS A 1 166 ? 1.586 -15.444 -9.502 1.00 85.50 166 LYS A N 1
ATOM 1289 C CA . LYS A 1 166 ? 2.746 -14.925 -8.761 1.00 85.50 166 LYS A CA 1
ATOM 1290 C C . LYS A 1 166 ? 2.359 -13.885 -7.686 1.00 85.50 166 LYS A C 1
ATOM 1292 O O . LYS A 1 166 ? 2.796 -14.042 -6.542 1.00 85.50 166 LYS A O 1
ATOM 1297 N N . PRO A 1 167 ? 1.531 -12.860 -7.968 1.00 87.12 167 PRO A N 1
ATOM 1298 C CA . PRO A 1 167 ? 1.040 -11.936 -6.945 1.00 87.12 167 PRO A CA 1
ATOM 1299 C C . PRO A 1 167 ? 0.159 -12.603 -5.890 1.00 87.12 167 PRO A C 1
ATOM 1301 O O . PRO A 1 167 ? 0.312 -12.287 -4.714 1.00 87.12 167 PRO A O 1
ATOM 1304 N N . LEU A 1 168 ? -0.702 -13.556 -6.266 1.00 90.12 168 LEU A N 1
ATOM 1305 C CA . LEU A 1 168 ? -1.515 -14.299 -5.295 1.00 90.12 168 LEU A CA 1
ATOM 1306 C C . LEU A 1 168 ? -0.650 -15.072 -4.296 1.00 90.12 168 LEU A C 1
ATOM 1308 O O . LEU A 1 168 ? -0.892 -14.995 -3.094 1.00 90.12 168 LEU A O 1
ATOM 1312 N N . VAL A 1 169 ? 0.396 -15.752 -4.774 1.00 91.06 169 VAL A N 1
ATOM 1313 C CA . VAL A 1 169 ? 1.358 -16.453 -3.912 1.00 91.06 169 VAL A CA 1
ATOM 1314 C C . VAL A 1 169 ? 2.077 -15.469 -2.986 1.00 91.06 169 VAL A C 1
ATOM 1316 O O . VAL A 1 169 ? 2.161 -15.711 -1.785 1.00 91.06 169 VAL A O 1
ATOM 1319 N N . SER A 1 170 ? 2.541 -14.329 -3.506 1.00 90.38 170 SER A N 1
ATOM 1320 C CA . SER A 1 170 ? 3.189 -13.282 -2.698 1.00 90.38 170 SER A CA 1
ATOM 1321 C C . SER A 1 170 ? 2.270 -12.742 -1.593 1.00 90.38 170 SER A C 1
ATOM 1323 O O . SER A 1 170 ? 2.689 -12.582 -0.443 1.00 90.38 170 SER A O 1
ATOM 1325 N N . ILE A 1 171 ? 0.993 -12.526 -1.917 1.00 92.94 171 ILE A N 1
ATOM 1326 C CA . ILE A 1 171 ? -0.027 -12.090 -0.960 1.00 92.94 171 ILE A CA 1
ATOM 1327 C C . ILE A 1 171 ? -0.271 -13.166 0.101 1.00 92.94 171 ILE A C 1
ATOM 1329 O O . ILE A 1 171 ? -0.242 -12.852 1.290 1.00 92.94 171 ILE A O 1
ATOM 1333 N N . ALA A 1 172 ? -0.445 -14.424 -0.310 1.00 93.31 172 ALA A N 1
ATOM 1334 C CA . ALA A 1 172 ? -0.663 -15.545 0.599 1.00 93.31 172 ALA A CA 1
ATOM 1335 C C . ALA A 1 172 ? 0.513 -15.728 1.572 1.00 93.31 172 ALA A C 1
ATOM 1337 O O . ALA A 1 172 ? 0.299 -15.833 2.779 1.00 93.31 172 ALA A O 1
ATOM 1338 N N . ILE A 1 173 ? 1.754 -15.675 1.073 1.00 94.38 173 ILE A N 1
ATOM 1339 C CA . ILE A 1 173 ? 2.968 -15.706 1.902 1.00 94.38 173 ILE A CA 1
ATOM 1340 C C . ILE A 1 173 ? 2.964 -14.539 2.891 1.00 94.38 173 ILE A C 1
ATOM 1342 O O . ILE A 1 173 ? 3.222 -14.733 4.079 1.00 94.38 173 ILE A O 1
ATOM 1346 N N . GLY A 1 174 ? 2.643 -13.330 2.428 1.00 93.56 174 GLY A N 1
ATOM 1347 C CA . GLY A 1 174 ? 2.588 -12.155 3.289 1.00 93.56 174 GLY A CA 1
ATOM 1348 C C . GLY A 1 174 ? 1.535 -12.268 4.395 1.00 93.56 174 GLY A C 1
ATOM 1349 O O . GLY A 1 174 ? 1.797 -11.895 5.538 1.00 93.56 174 GLY A O 1
ATOM 1350 N N . TRP A 1 175 ? 0.360 -12.820 4.096 1.00 94.69 175 TRP A N 1
ATOM 1351 C CA . TRP A 1 175 ? -0.688 -13.045 5.094 1.00 94.69 175 TRP A CA 1
ATOM 1352 C C . TRP A 1 175 ? -0.311 -14.135 6.093 1.00 94.69 175 TRP A C 1
ATOM 1354 O O . TRP A 1 175 ? -0.483 -13.932 7.293 1.00 94.69 175 TRP A O 1
ATOM 1364 N N . LEU A 1 176 ? 0.265 -15.247 5.631 1.00 94.88 176 LEU A N 1
ATOM 1365 C CA . LEU A 1 176 ? 0.772 -16.302 6.512 1.00 94.88 176 LEU A CA 1
ATOM 1366 C C . LEU A 1 176 ? 1.858 -15.770 7.448 1.00 94.88 176 LEU A C 1
ATOM 1368 O O . LEU A 1 176 ? 1.786 -15.971 8.660 1.00 94.88 176 LEU A O 1
ATOM 1372 N N . ALA A 1 177 ? 2.824 -15.022 6.912 1.00 94.19 177 ALA A N 1
ATOM 1373 C CA . ALA A 1 177 ? 3.858 -14.381 7.714 1.00 94.19 177 ALA A CA 1
ATOM 1374 C C . ALA A 1 177 ? 3.253 -13.396 8.726 1.00 94.19 177 ALA A C 1
ATOM 1376 O O . ALA A 1 177 ? 3.693 -13.335 9.876 1.00 94.19 177 ALA A O 1
ATOM 1377 N N . TYR A 1 178 ? 2.221 -12.641 8.338 1.00 94.38 178 TYR A N 1
ATOM 1378 C CA . TYR A 1 178 ? 1.521 -11.762 9.266 1.00 94.38 178 TYR A CA 1
ATOM 1379 C C . TYR A 1 178 ? 0.885 -12.535 10.429 1.00 94.38 178 TYR A C 1
ATOM 1381 O O . TYR A 1 178 ? 1.202 -12.240 11.580 1.00 94.38 178 TYR A O 1
ATOM 1389 N N . LEU A 1 179 ? 0.047 -13.533 10.143 1.00 91.44 179 LEU A N 1
ATOM 1390 C CA . LEU A 1 179 ? -0.710 -14.274 11.158 1.00 91.44 179 LEU A CA 1
ATOM 1391 C C . LEU A 1 179 ? 0.197 -15.082 12.101 1.00 91.44 179 LEU A C 1
ATOM 1393 O O . LEU A 1 179 ? -0.044 -15.144 13.307 1.00 91.44 179 LEU A O 1
ATOM 1397 N N . LEU A 1 180 ? 1.262 -15.690 11.571 1.00 92.00 180 LEU A N 1
ATOM 1398 C CA . LEU A 1 180 ? 2.146 -16.551 12.358 1.00 92.00 180 LEU A CA 1
ATOM 1399 C C . LEU A 1 180 ? 3.201 -15.765 13.143 1.00 92.00 180 LEU A C 1
ATOM 1401 O O . LEU A 1 180 ? 3.521 -16.140 14.273 1.00 92.00 180 LEU A O 1
ATOM 1405 N N . ILE A 1 181 ? 3.731 -14.687 12.556 1.00 91.56 181 ILE A N 1
ATOM 1406 C CA . ILE A 1 181 ? 4.943 -14.012 13.035 1.00 91.56 181 ILE A CA 1
ATOM 1407 C C . ILE A 1 181 ? 4.630 -12.565 13.440 1.00 91.56 181 ILE A C 1
ATOM 1409 O O . ILE A 1 181 ? 4.729 -12.205 14.616 1.00 91.56 181 ILE A O 1
ATOM 1413 N N . PHE A 1 182 ? 4.221 -11.715 12.493 1.00 88.38 182 PHE A N 1
ATOM 1414 C CA . PHE A 1 182 ? 4.168 -10.263 12.729 1.00 88.38 182 PHE A CA 1
ATOM 1415 C C . PHE A 1 182 ? 3.012 -9.794 13.614 1.00 88.38 182 PHE A C 1
ATOM 1417 O O . PHE A 1 182 ? 3.141 -8.754 14.255 1.00 88.38 182 PHE A O 1
ATOM 1424 N N . GLN A 1 183 ? 1.909 -10.538 13.689 1.00 84.12 183 GLN A N 1
ATOM 1425 C CA . GLN A 1 183 ? 0.805 -10.226 14.597 1.00 84.12 183 GLN A CA 1
ATOM 1426 C C . GLN A 1 183 ? 1.221 -10.396 16.068 1.00 84.12 183 GLN A C 1
ATOM 1428 O O . GLN A 1 183 ? 0.749 -9.658 16.932 1.00 84.12 183 GLN A O 1
ATOM 1433 N N . LYS A 1 184 ? 2.130 -11.339 16.350 1.00 82.75 184 LYS A N 1
ATOM 1434 C CA . LYS A 1 184 ? 2.615 -11.654 17.704 1.00 82.75 184 LYS A CA 1
ATOM 1435 C C . LYS A 1 184 ? 3.831 -10.817 18.111 1.00 82.75 184 LYS A C 1
ATOM 1437 O O . LYS A 1 184 ? 4.101 -10.649 19.298 1.00 82.75 184 LYS A O 1
ATOM 1442 N N . LEU A 1 185 ? 4.567 -10.272 17.143 1.00 82.31 185 LEU A N 1
ATOM 1443 C CA . LEU A 1 185 ? 5.774 -9.484 17.383 1.00 82.31 185 LEU A CA 1
ATOM 1444 C C . LEU A 1 185 ? 5.464 -8.064 17.865 1.00 82.31 185 LEU A C 1
ATOM 1446 O O . LEU A 1 185 ? 4.766 -7.288 17.215 1.00 82.31 185 LEU A O 1
ATOM 1450 N N . ALA A 1 186 ? 6.084 -7.677 18.979 1.00 72.31 186 ALA A N 1
ATOM 1451 C CA . ALA A 1 186 ? 5.918 -6.359 19.586 1.00 72.31 186 ALA A CA 1
ATOM 1452 C C . ALA A 1 186 ? 7.171 -5.469 19.486 1.00 72.31 186 ALA A C 1
ATOM 1454 O O . ALA A 1 186 ? 7.393 -4.647 20.374 1.00 72.31 186 ALA A O 1
ATOM 1455 N N . ILE A 1 187 ? 7.945 -5.561 18.400 1.00 79.38 187 ILE A N 1
ATOM 1456 C CA . ILE A 1 187 ? 9.178 -4.772 18.219 1.00 79.38 187 ILE A CA 1
ATOM 1457 C C . ILE A 1 187 ? 8.870 -3.262 18.231 1.00 79.38 187 ILE A C 1
ATOM 1459 O O . ILE A 1 187 ? 7.890 -2.805 17.633 1.00 79.38 187 ILE A O 1
ATOM 1463 N N . LYS A 1 188 ? 9.687 -2.482 18.947 1.00 75.50 188 LYS A N 1
ATOM 1464 C CA . LYS A 1 188 ? 9.691 -1.013 18.917 1.00 75.50 188 LYS A CA 1
ATOM 1465 C C . LYS A 1 188 ? 11.016 -0.561 18.308 1.00 75.50 188 LYS A C 1
ATOM 1467 O O . LYS A 1 188 ? 12.063 -0.912 18.836 1.00 75.50 188 LYS A O 1
ATOM 1472 N N . PHE A 1 189 ? 10.962 0.201 17.221 1.00 77.38 189 PHE A N 1
ATOM 1473 C CA . PHE A 1 189 ? 12.154 0.811 16.634 1.00 77.38 189 PHE A CA 1
ATOM 1474 C C . PHE A 1 189 ? 12.420 2.186 17.267 1.00 77.38 189 PHE A C 1
ATOM 1476 O O . PHE A 1 189 ? 11.451 2.898 17.569 1.00 77.38 189 PHE A O 1
ATOM 1483 N N . PRO A 1 190 ? 13.696 2.556 17.485 1.00 80.31 190 PRO A N 1
ATOM 1484 C CA . PRO A 1 190 ? 14.063 3.891 17.939 1.00 80.31 190 PRO A CA 1
ATOM 1485 C C . PRO A 1 190 ? 13.662 4.934 16.891 1.00 80.31 190 PRO A C 1
ATOM 1487 O O . PRO A 1 190 ? 13.756 4.692 15.690 1.00 80.31 190 PRO A O 1
ATOM 1490 N N . ARG A 1 191 ? 13.191 6.092 17.361 1.00 81.25 191 ARG A N 1
ATOM 1491 C CA . ARG A 1 191 ? 12.641 7.169 16.517 1.00 81.25 191 ARG A CA 1
ATOM 1492 C C . ARG A 1 191 ? 13.621 8.308 16.257 1.00 81.25 191 ARG A C 1
ATOM 1494 O O . ARG A 1 191 ? 13.240 9.292 15.646 1.00 81.25 191 ARG A O 1
ATOM 1501 N N . VAL A 1 192 ? 14.866 8.159 16.698 1.00 83.94 192 VAL A N 1
ATOM 1502 C CA . VAL A 1 192 ? 15.893 9.204 16.627 1.00 83.94 192 VAL A CA 1
ATOM 1503 C C . VAL A 1 192 ? 16.098 9.678 15.184 1.00 83.94 192 VAL A C 1
ATOM 1505 O O . VAL A 1 192 ? 16.147 10.869 14.926 1.00 83.94 192 VAL A O 1
ATOM 1508 N N . VAL A 1 193 ? 16.088 8.765 14.208 1.00 81.12 193 VAL A N 1
ATOM 1509 C CA . VAL A 1 193 ? 16.221 9.104 12.775 1.00 81.12 193 VAL A CA 1
ATOM 1510 C C . VAL A 1 193 ? 15.031 9.881 12.188 1.00 81.12 193 VAL A C 1
ATOM 1512 O O . VAL A 1 193 ? 15.138 10.415 11.091 1.00 81.12 193 VAL A O 1
ATOM 1515 N N . GLU A 1 194 ? 13.893 9.922 12.887 1.00 82.56 194 GLU A N 1
ATOM 1516 C CA . GLU A 1 194 ? 12.689 10.664 12.482 1.00 82.56 194 GLU A CA 1
ATOM 1517 C C . GLU A 1 194 ? 12.639 12.074 13.107 1.00 82.56 194 GLU A C 1
ATOM 1519 O O . GLU A 1 194 ? 11.692 12.816 12.848 1.00 82.56 194 GLU A O 1
ATOM 1524 N N . GLU A 1 195 ? 13.608 12.445 13.952 1.00 88.81 195 GLU A N 1
ATOM 1525 C CA . GLU A 1 195 ? 13.665 13.774 14.568 1.00 88.81 195 GLU A CA 1
ATOM 1526 C C . GLU A 1 195 ? 13.907 14.855 13.511 1.00 88.81 195 GLU A C 1
ATOM 1528 O O . GLU A 1 195 ? 14.680 14.671 12.571 1.00 88.81 195 GLU A O 1
ATOM 1533 N N . PHE A 1 196 ? 13.227 15.992 13.665 1.00 87.50 196 PHE A N 1
ATOM 1534 C CA . PHE A 1 196 ? 13.232 17.071 12.677 1.00 87.50 196 PHE A CA 1
ATOM 1535 C C . PHE A 1 196 ? 14.645 17.575 12.366 1.00 87.50 196 PHE A C 1
ATOM 1537 O O . PHE A 1 196 ? 14.992 17.728 11.196 1.00 87.50 196 PHE A O 1
ATOM 1544 N N . ASP A 1 197 ? 15.474 17.735 13.397 1.00 91.56 197 ASP A N 1
ATOM 1545 C CA . ASP A 1 197 ? 16.855 18.198 13.254 1.00 91.56 197 ASP A CA 1
ATOM 1546 C C . ASP A 1 197 ? 17.702 17.201 12.448 1.00 91.56 197 ASP A C 1
ATOM 1548 O O . ASP A 1 197 ? 18.444 17.591 11.545 1.00 91.56 197 ASP A O 1
ATOM 1552 N N . HIS A 1 198 ? 17.528 15.896 12.690 1.00 91.88 198 HIS A N 1
ATOM 1553 C CA . HIS A 1 198 ? 18.198 14.850 11.915 1.00 91.88 198 HIS A CA 1
ATOM 1554 C C . HIS A 1 198 ? 17.690 14.777 10.474 1.00 91.88 198 HIS A C 1
ATOM 1556 O O . HIS A 1 198 ? 18.485 14.569 9.557 1.00 91.88 198 HIS A O 1
ATOM 1562 N N . LEU A 1 199 ? 16.388 14.981 10.250 1.00 89.75 199 LEU A N 1
ATOM 1563 C CA . LEU A 1 199 ? 15.807 15.016 8.909 1.00 89.75 199 LEU A CA 1
ATOM 1564 C C . LEU A 1 199 ? 16.339 16.204 8.100 1.00 89.75 199 LEU A C 1
ATOM 1566 O O . LEU A 1 199 ? 16.780 16.002 6.970 1.00 89.75 199 LEU A O 1
ATOM 1570 N N . ILE A 1 200 ? 16.364 17.414 8.671 1.00 91.69 200 ILE A N 1
ATOM 1571 C CA . ILE A 1 200 ? 16.960 18.591 8.017 1.00 91.69 200 ILE A CA 1
ATOM 1572 C C . ILE A 1 200 ? 18.440 18.353 7.740 1.00 91.69 200 ILE A C 1
ATOM 1574 O O . ILE A 1 200 ? 18.903 18.632 6.630 1.00 91.69 200 ILE A O 1
ATOM 1578 N N . GLY A 1 201 ? 19.174 17.823 8.721 1.00 93.19 201 GLY A N 1
ATOM 1579 C CA . GLY A 1 201 ? 20.591 17.512 8.570 1.00 93.19 201 GLY A CA 1
ATOM 1580 C C . GLY A 1 201 ? 20.836 16.550 7.409 1.00 93.19 201 GLY A C 1
ATOM 1581 O O . GLY A 1 201 ? 21.645 16.835 6.527 1.00 93.19 201 GLY A O 1
ATOM 1582 N N . PHE A 1 202 ? 20.078 15.451 7.345 1.00 91.81 202 PHE A N 1
ATOM 1583 C CA . PHE A 1 202 ? 20.195 14.460 6.277 1.00 91.81 202 PHE A CA 1
ATOM 1584 C C . PHE A 1 202 ? 19.797 15.021 4.907 1.00 91.81 202 PHE A C 1
ATOM 1586 O O . PHE A 1 202 ? 20.510 14.806 3.929 1.00 91.81 202 PHE A O 1
ATOM 1593 N N . MET A 1 203 ? 18.690 15.767 4.820 1.00 91.88 203 MET A N 1
ATOM 1594 C CA . MET A 1 203 ? 18.259 16.402 3.570 1.00 91.88 203 MET A CA 1
ATOM 1595 C C . MET A 1 203 ? 19.308 17.394 3.053 1.00 91.88 203 MET A C 1
ATOM 1597 O O . MET A 1 203 ? 19.637 17.368 1.869 1.00 91.88 203 MET A O 1
ATOM 1601 N N . SER A 1 204 ? 19.877 18.216 3.936 1.00 94.94 204 SER A N 1
ATOM 1602 C CA . SER A 1 204 ? 20.940 19.167 3.586 1.00 94.94 204 SER A CA 1
ATOM 1603 C C . SER A 1 204 ? 22.201 18.442 3.114 1.00 94.94 204 SER A C 1
ATOM 1605 O O . SER A 1 204 ? 22.775 18.795 2.087 1.00 94.94 204 SER A O 1
ATOM 1607 N N . PHE A 1 205 ? 22.595 17.374 3.812 1.00 95.25 205 PHE A N 1
ATOM 1608 C CA . PHE A 1 205 ? 23.735 16.545 3.428 1.00 95.25 205 PHE A CA 1
ATOM 1609 C C . PHE A 1 205 ? 23.541 15.886 2.052 1.00 95.25 205 PHE A C 1
ATOM 1611 O O . PHE A 1 205 ? 24.443 15.929 1.217 1.00 95.25 205 PHE A O 1
ATOM 1618 N N . MET A 1 206 ? 22.352 15.340 1.774 1.00 94.00 206 MET A N 1
ATOM 1619 C CA . MET A 1 206 ? 22.019 14.784 0.457 1.00 94.00 206 MET A CA 1
ATOM 1620 C C . MET A 1 206 ? 22.074 15.843 -0.649 1.00 94.00 206 MET A C 1
ATOM 1622 O O . MET A 1 206 ? 22.585 15.554 -1.726 1.00 94.00 206 MET A O 1
ATOM 1626 N N . LEU A 1 207 ? 21.596 17.067 -0.397 1.00 94.12 207 LEU A N 1
ATOM 1627 C CA . LEU A 1 207 ? 21.682 18.163 -1.369 1.00 94.12 207 LEU A CA 1
ATOM 1628 C C . LEU A 1 207 ? 23.133 18.534 -1.689 1.00 94.12 207 LEU A C 1
ATOM 1630 O O . LEU A 1 207 ? 23.463 18.702 -2.860 1.00 94.12 207 LEU A O 1
ATOM 1634 N N . ILE A 1 208 ? 24.004 18.604 -0.677 1.00 96.00 208 ILE A N 1
ATOM 1635 C CA . ILE A 1 208 ? 25.438 18.867 -0.870 1.00 96.00 208 ILE A CA 1
ATOM 1636 C C . ILE A 1 208 ? 26.080 17.754 -1.704 1.00 96.00 208 ILE A C 1
ATOM 1638 O O . ILE A 1 208 ? 26.807 18.043 -2.651 1.00 96.00 208 ILE A O 1
ATOM 1642 N N . LEU A 1 209 ? 25.787 16.485 -1.398 1.00 95.50 209 LEU A N 1
ATOM 1643 C CA . LEU A 1 209 ? 26.308 15.355 -2.170 1.00 95.50 209 LEU A CA 1
ATOM 1644 C C . LEU A 1 209 ? 25.831 15.374 -3.624 1.00 95.50 209 LEU A C 1
ATOM 1646 O O . LEU A 1 209 ? 26.636 15.176 -4.529 1.00 95.50 209 LEU A O 1
ATOM 1650 N N . LEU A 1 210 ? 24.542 15.625 -3.860 1.00 93.56 210 LEU A N 1
ATOM 1651 C CA . LEU A 1 210 ? 23.999 15.721 -5.215 1.00 93.56 210 LEU A CA 1
ATOM 1652 C C . LEU A 1 210 ? 24.636 16.880 -5.986 1.00 93.56 210 LEU A C 1
ATOM 1654 O O . LEU A 1 210 ? 25.020 16.695 -7.137 1.00 93.56 210 LEU A O 1
ATOM 1658 N N . PHE A 1 211 ? 24.802 18.040 -5.346 1.00 94.75 211 PHE A N 1
ATOM 1659 C CA . PHE A 1 211 ? 25.498 19.178 -5.941 1.00 94.75 211 PHE A CA 1
ATOM 1660 C C . PHE A 1 211 ? 26.942 18.822 -6.309 1.00 94.75 211 PHE A C 1
ATOM 1662 O O . PHE A 1 211 ? 27.366 19.088 -7.428 1.00 94.75 211 PHE A O 1
ATOM 1669 N N . TRP A 1 212 ? 27.673 18.152 -5.415 1.00 94.94 212 TRP A N 1
ATOM 1670 C CA . TRP A 1 212 ? 29.048 17.717 -5.665 1.00 94.94 212 TRP A CA 1
ATOM 1671 C C . TRP A 1 212 ? 29.156 16.722 -6.828 1.00 94.94 212 TRP A C 1
ATOM 1673 O O . TRP A 1 212 ? 30.067 16.809 -7.651 1.00 94.94 212 TRP A O 1
ATOM 1683 N N . ILE A 1 213 ? 28.215 15.779 -6.929 1.00 94.44 213 ILE A N 1
ATOM 1684 C CA . ILE A 1 213 ? 28.165 14.818 -8.040 1.00 94.44 213 ILE A CA 1
ATOM 1685 C C . ILE A 1 213 ? 27.936 15.550 -9.366 1.00 94.44 213 ILE A C 1
ATOM 1687 O O . ILE A 1 213 ? 28.640 15.283 -10.334 1.00 94.44 213 ILE A O 1
ATOM 1691 N N . VAL A 1 214 ? 26.985 16.486 -9.410 1.00 92.56 214 VAL A N 1
ATOM 1692 C CA . VAL A 1 214 ? 26.696 17.260 -10.627 1.00 92.56 214 VAL A CA 1
ATOM 1693 C C . VAL A 1 214 ? 27.886 18.140 -11.007 1.00 92.56 214 VAL A C 1
ATOM 1695 O O . VAL A 1 214 ? 28.280 18.144 -12.168 1.00 92.56 214 VAL A O 1
ATOM 1698 N N . TRP A 1 215 ? 28.490 18.824 -10.032 1.00 91.94 215 TRP A N 1
ATOM 1699 C CA . TRP A 1 215 ? 29.658 19.681 -10.239 1.00 91.94 215 TRP A CA 1
ATOM 1700 C C . TRP A 1 215 ? 30.847 18.906 -10.818 1.00 91.94 215 TRP A C 1
ATOM 1702 O O . TRP A 1 215 ? 31.437 19.301 -11.821 1.00 91.94 215 TRP A O 1
ATOM 1712 N N . THR A 1 216 ? 31.178 17.757 -10.225 1.00 91.94 216 THR A N 1
ATOM 1713 C CA . THR A 1 216 ? 32.293 16.942 -10.724 1.00 91.94 216 THR A CA 1
ATOM 1714 C C . THR A 1 216 ? 32.005 16.377 -12.113 1.00 91.94 216 THR A C 1
ATOM 1716 O O . THR A 1 216 ? 32.911 16.321 -12.932 1.00 91.94 216 THR A O 1
ATOM 1719 N N . GLN A 1 217 ? 30.758 16.016 -12.432 1.00 85.19 217 GLN A N 1
ATOM 1720 C CA . GLN A 1 217 ? 30.387 15.567 -13.780 1.00 85.19 217 GLN A CA 1
ATOM 1721 C C . GLN A 1 217 ? 30.462 16.682 -14.831 1.00 85.19 217 GLN A C 1
ATOM 1723 O O . GLN A 1 217 ? 30.848 16.394 -15.964 1.00 85.19 217 GLN A O 1
ATOM 1728 N N . SER A 1 218 ? 30.131 17.932 -14.483 1.00 77.75 218 SER A N 1
ATOM 1729 C CA . SER A 1 218 ? 30.257 19.056 -15.420 1.00 77.75 218 SER A CA 1
ATOM 1730 C C . SER A 1 218 ? 31.712 19.346 -15.792 1.00 77.75 218 SER A C 1
ATOM 1732 O O . SER A 1 218 ? 31.982 19.575 -16.970 1.00 77.75 218 SER A O 1
ATOM 1734 N N . ASP A 1 219 ? 32.644 19.232 -14.841 1.00 67.44 219 ASP A N 1
ATOM 1735 C CA . ASP A 1 219 ? 34.074 19.499 -15.066 1.00 67.44 219 ASP A CA 1
ATOM 1736 C C . ASP A 1 219 ? 34.752 18.471 -16.002 1.00 67.44 219 ASP A C 1
ATOM 1738 O O . ASP A 1 219 ? 35.777 18.771 -16.605 1.00 67.44 219 ASP A O 1
ATOM 1742 N N . PHE A 1 220 ? 34.183 17.269 -16.171 1.00 60.84 220 PHE A N 1
ATOM 1743 C CA . PHE A 1 220 ? 34.687 16.240 -17.102 1.00 60.84 220 PHE A CA 1
ATOM 1744 C C . PHE A 1 220 ? 34.031 16.274 -18.495 1.00 60.84 220 PHE A C 1
ATOM 1746 O O . PHE A 1 220 ? 34.373 15.456 -19.349 1.00 60.84 220 PHE A O 1
ATOM 1753 N N . SER A 1 221 ? 33.066 17.172 -18.723 1.00 57.44 221 SER A N 1
ATOM 1754 C CA . SER A 1 221 ? 32.300 17.265 -19.980 1.00 57.44 221 SER A CA 1
ATOM 1755 C C . SER A 1 221 ? 32.732 18.407 -20.916 1.00 57.44 221 SER A C 1
ATOM 1757 O O . SER A 1 221 ? 32.113 18.597 -21.964 1.00 57.44 221 SER A O 1
ATOM 1759 N N . THR A 1 222 ? 33.801 19.128 -20.560 1.00 50.53 222 THR A N 1
ATOM 1760 C CA . THR A 1 222 ? 34.514 20.125 -21.384 1.00 50.53 222 THR A CA 1
ATOM 1761 C C . THR A 1 222 ? 35.878 19.606 -21.803 1.00 50.53 222 THR A C 1
ATOM 1763 O O . THR A 1 222 ? 36.235 19.793 -22.985 1.00 50.53 222 THR A O 1
#